Protein AF-A0A1H4S1P0-F1 (afdb_monomer_lite)

Sequence (344 aa):
MIDVVADFIKNIPKHLDTLKGWIDEFINSLKGFENQIFKGLEATLDLLYDLGVVIAQKIDPNTGEVLVQGVDGAIYTVKQNGKTILEGTEDAIRKFAQRIDEIRTSGGNTKKKVQHYLDKLAEDLSIKYSNVLNERGLKVVREKGASTNISVLDTEGDIIMKGKQDDIEKYLKKMEKSNEEIISEFDRVLKIAVKSDSKRFNPLKKALIKYRNKGINILKSGLKGGIEKGRGLVPDFLHTPQYLFNADKRFGKIKIKVTGIDSDDFRLCNEAVEKFMPGFTKKYVLNGKNKPNRYTWHHMDDYDPITGECTMQLVKTKIHTACFPHKGAPGIIELFFGIARSKS

Radius of gyration: 26.88 Å; chains: 1; bounding box: 57×54×78 Å

Foldseek 3Di:
DVVVVVVCVVCVVVVVVVVVVVVVVVVPPPPDDDPDDVVVVVVVQVVCVVQQKHKDWDADPVPRHGDADEPVGTKIFIDHPNHTPDIGYPVVVVVVVVLVVQLVPVDDPPQVSQQVVQAVLQVVVCVVLVPLCVVLQWGWADDDSDRAKIFIAHVVRAGQAIDHSVLVVLLSVLSVDDLVVLVVLLVVLLVCCLPPPPFAWDQPDPLCVVVVVVVHGFFFPCPDPNDRPDSRQATQCLVVLVFFDVSDSVLRFQKGQDHLEQQVVLQRSVVSVCVPVPCCCVVAPDPPGSAGPQWGWDAAAPQDSSRSMTTIHTGRVSVRVSRGRGDHDSNSCCSSSVDHRDHD

Structure (mmCIF, N/CA/C/O backbone):
data_AF-A0A1H4S1P0-F1
#
_entry.id   AF-A0A1H4S1P0-F1
#
loop_
_atom_site.group_PDB
_atom_site.id
_atom_site.type_symbol
_atom_site.label_atom_id
_atom_site.label_alt_id
_atom_site.label_comp_id
_atom_site.label_asym_id
_atom_site.label_entity_id
_atom_site.label_seq_id
_atom_site.pdbx_PDB_ins_code
_atom_site.Cartn_x
_atom_site.Cartn_y
_atom_site.Cartn_z
_atom_site.occupancy
_atom_site.B_iso_or_equiv
_atom_site.auth_seq_id
_atom_site.auth_comp_id
_atom_site.auth_asym_id
_atom_site.auth_atom_id
_atom_site.pdbx_PDB_model_num
ATOM 1 N N . MET A 1 1 ? 34.378 -14.561 27.755 1.00 38.16 1 MET A N 1
ATOM 2 C CA . MET A 1 1 ? 32.921 -14.755 27.539 1.00 38.16 1 MET A CA 1
ATOM 3 C C . MET A 1 1 ? 32.307 -15.686 28.587 1.00 38.16 1 MET A C 1
ATOM 5 O O . MET A 1 1 ? 31.168 -15.466 28.962 1.00 38.16 1 MET A O 1
ATOM 9 N N . ILE A 1 2 ? 33.058 -16.675 29.092 1.00 30.81 2 ILE A N 1
ATOM 10 C CA . ILE A 1 2 ? 32.603 -17.643 30.105 1.00 30.81 2 ILE A CA 1
ATOM 11 C C . ILE A 1 2 ? 32.464 -17.012 31.510 1.00 30.81 2 ILE A C 1
ATOM 13 O O . ILE A 1 2 ? 31.500 -17.313 32.204 1.00 30.81 2 ILE A O 1
ATOM 17 N N . ASP A 1 3 ? 33.303 -16.035 31.876 1.00 41.19 3 ASP A N 1
ATOM 18 C CA . ASP A 1 3 ? 33.231 -15.394 33.206 1.00 41.19 3 ASP A CA 1
ATOM 19 C C . ASP A 1 3 ? 32.046 -14.423 33.385 1.00 41.19 3 ASP A C 1
ATOM 21 O O . ASP A 1 3 ? 31.507 -14.297 34.477 1.00 41.19 3 ASP A O 1
ATOM 25 N N . VAL A 1 4 ? 31.557 -13.800 32.306 1.00 40.72 4 VAL A N 1
ATOM 26 C CA . VAL A 1 4 ? 30.355 -12.933 32.340 1.00 40.72 4 VAL A CA 1
ATOM 27 C C . VAL A 1 4 ? 29.073 -13.769 32.461 1.00 40.72 4 VAL A C 1
ATOM 29 O O . VAL A 1 4 ? 28.104 -13.361 33.095 1.00 40.72 4 VAL A O 1
ATOM 32 N N . VAL A 1 5 ? 29.082 -14.975 31.884 1.00 32.12 5 VAL A N 1
ATOM 33 C CA . VAL A 1 5 ? 27.993 -15.953 32.005 1.00 32.12 5 VAL A CA 1
ATOM 34 C C . VAL A 1 5 ? 27.972 -16.555 33.412 1.00 32.12 5 VAL A C 1
ATOM 36 O O . VAL A 1 5 ? 26.893 -16.737 33.967 1.00 32.12 5 VAL A O 1
ATOM 39 N N . ALA A 1 6 ? 29.133 -16.773 34.034 1.00 35.12 6 ALA A N 1
ATOM 40 C CA . ALA A 1 6 ? 29.214 -17.220 35.422 1.00 35.12 6 ALA A CA 1
ATOM 41 C C . ALA A 1 6 ? 28.664 -16.175 36.414 1.00 35.12 6 ALA A C 1
ATOM 43 O O . ALA A 1 6 ? 27.979 -16.553 37.362 1.00 35.12 6 ALA A O 1
ATOM 44 N N . ASP A 1 7 ? 28.889 -14.879 36.168 1.00 41.06 7 ASP A N 1
ATOM 45 C CA . ASP A 1 7 ? 28.445 -13.793 37.058 1.00 41.06 7 ASP A CA 1
ATOM 46 C C . ASP A 1 7 ? 26.944 -13.460 36.915 1.00 41.06 7 ASP A C 1
ATOM 48 O O . ASP A 1 7 ? 26.256 -13.174 37.899 1.00 41.06 7 ASP A O 1
ATOM 52 N N . PHE A 1 8 ? 26.392 -13.611 35.703 1.00 36.97 8 PHE A N 1
ATOM 53 C CA . PHE A 1 8 ? 24.946 -13.572 35.458 1.00 36.97 8 PHE A CA 1
ATOM 54 C C . PHE A 1 8 ? 24.245 -14.779 36.110 1.00 36.97 8 PHE A C 1
ATOM 56 O O . PHE A 1 8 ? 23.279 -14.604 36.853 1.00 36.97 8 PHE A O 1
ATOM 63 N N . ILE A 1 9 ? 24.782 -15.997 35.950 1.00 35.22 9 ILE A N 1
ATOM 64 C CA . ILE A 1 9 ? 24.272 -17.222 36.600 1.00 35.22 9 ILE A CA 1
ATOM 65 C C . ILE A 1 9 ? 24.310 -17.114 38.137 1.00 35.22 9 ILE A C 1
ATOM 67 O O . ILE A 1 9 ? 23.435 -17.659 38.810 1.00 35.22 9 ILE A O 1
ATOM 71 N N . LYS A 1 10 ? 25.259 -16.354 38.699 1.00 40.88 10 LYS A N 1
ATOM 72 C CA . LYS A 1 10 ? 25.390 -16.130 40.147 1.00 40.88 10 LYS A CA 1
ATOM 73 C C . LYS A 1 10 ? 24.302 -15.229 40.751 1.00 40.88 10 LYS A C 1
ATOM 75 O O . LYS A 1 10 ? 24.032 -15.354 41.942 1.00 40.88 10 LYS A O 1
ATOM 80 N N . ASN A 1 11 ? 23.670 -14.352 39.961 1.00 39.62 11 ASN A N 1
ATOM 81 C CA . ASN A 1 11 ? 22.729 -13.334 40.463 1.00 39.62 11 ASN A CA 1
ATOM 82 C C . ASN A 1 11 ? 21.286 -13.444 39.924 1.00 39.62 11 ASN A C 1
ATOM 84 O O . ASN A 1 11 ? 20.382 -12.816 40.473 1.00 39.62 11 ASN A O 1
ATOM 88 N N . ILE A 1 12 ? 21.024 -14.282 38.917 1.00 35.38 12 ILE A N 1
ATOM 89 C CA . ILE A 1 12 ? 19.669 -14.573 38.402 1.00 35.38 12 ILE A CA 1
ATOM 90 C C . ILE A 1 12 ? 18.665 -15.068 39.475 1.00 35.38 12 ILE A C 1
ATOM 92 O O . ILE A 1 12 ? 17.518 -14.618 39.434 1.00 35.38 12 ILE A O 1
ATOM 96 N N . PRO A 1 13 ? 19.026 -15.928 40.455 1.00 38.41 13 PRO A N 1
ATOM 97 C CA . PRO A 1 13 ? 18.051 -16.468 41.415 1.00 38.41 13 PRO A CA 1
ATOM 98 C C . PRO A 1 13 ? 17.450 -15.411 42.364 1.00 38.41 13 PRO A C 1
ATOM 100 O O . PRO A 1 13 ? 16.246 -15.391 42.599 1.00 38.41 13 PRO A O 1
ATOM 103 N N . LYS A 1 14 ? 18.254 -14.447 42.840 1.00 40.34 14 LYS A N 1
ATOM 104 C CA . LYS A 1 14 ? 17.815 -13.399 43.789 1.00 40.34 14 LYS A CA 1
ATOM 105 C C . LYS A 1 14 ? 16.847 -12.374 43.179 1.00 40.34 14 LYS A C 1
ATOM 107 O O . LYS A 1 14 ? 15.973 -11.855 43.874 1.00 40.34 14 LYS A O 1
ATOM 112 N N . HIS A 1 15 ? 16.985 -12.088 41.886 1.00 41.53 15 HIS A N 1
ATOM 113 C CA . HIS A 1 15 ? 16.115 -11.150 41.167 1.00 41.53 15 HIS A CA 1
ATOM 114 C C . HIS A 1 15 ? 14.800 -11.788 40.680 1.00 41.53 15 HIS A C 1
ATOM 116 O O . HIS A 1 15 ? 13.848 -11.062 40.401 1.00 41.53 15 HIS A O 1
ATOM 122 N N . LEU A 1 16 ? 14.723 -13.125 40.628 1.00 36.41 16 LEU A N 1
ATOM 123 C CA . LEU A 1 16 ? 13.516 -13.875 40.260 1.00 36.41 16 LEU A CA 1
ATOM 124 C C . LEU A 1 16 ? 12.647 -14.278 41.461 1.00 36.41 16 LEU A C 1
ATOM 126 O O . LEU A 1 16 ? 11.439 -14.375 41.280 1.00 36.41 16 LEU A O 1
ATOM 130 N N . ASP A 1 17 ? 13.197 -14.429 42.670 1.00 42.06 17 ASP A N 1
ATOM 131 C CA . ASP A 1 17 ? 12.400 -14.774 43.864 1.00 42.06 17 ASP A CA 1
ATOM 132 C C . ASP A 1 17 ? 11.792 -13.543 44.567 1.00 42.06 17 ASP A C 1
ATOM 134 O O . ASP A 1 17 ? 10.661 -13.590 45.049 1.00 42.06 17 ASP A O 1
ATOM 138 N N . THR A 1 18 ? 12.478 -12.396 44.541 1.00 40.72 18 THR A N 1
ATOM 139 C CA . THR A 1 18 ? 12.003 -11.152 45.185 1.00 40.72 18 THR A CA 1
ATOM 140 C C . THR A 1 18 ? 10.843 -10.502 44.414 1.00 40.72 18 THR A C 1
ATOM 142 O O . THR A 1 18 ? 9.880 -10.024 45.006 1.00 40.72 18 THR A O 1
ATOM 145 N N . LEU A 1 19 ? 10.882 -10.555 43.077 1.00 38.28 19 LEU A N 1
ATOM 146 C CA . LEU A 1 19 ? 9.793 -10.090 42.207 1.00 38.28 19 LEU A CA 1
ATOM 147 C C . LEU A 1 19 ? 8.549 -10.991 42.314 1.00 38.28 19 LEU A C 1
ATOM 149 O O . LEU A 1 19 ? 7.427 -10.528 42.135 1.00 38.28 19 LEU A O 1
ATOM 153 N N . LYS A 1 20 ? 8.752 -12.273 42.636 1.00 37.88 20 LYS A N 1
ATOM 154 C CA . LYS A 1 20 ? 7.693 -13.266 42.837 1.00 37.88 20 LYS A CA 1
ATOM 155 C C . LYS A 1 20 ? 6.942 -13.027 44.153 1.00 37.88 20 LYS A C 1
ATOM 157 O O . LYS A 1 20 ? 5.719 -13.033 44.146 1.00 37.88 20 LYS A O 1
ATOM 162 N N . GLY A 1 21 ? 7.650 -12.674 45.232 1.00 39.34 21 GLY A N 1
ATOM 163 C CA . GLY A 1 21 ? 7.035 -12.313 46.519 1.00 39.34 21 GLY A CA 1
ATOM 164 C C . GLY A 1 21 ? 6.161 -11.051 46.469 1.00 39.34 21 GLY A C 1
ATOM 165 O O . GLY A 1 21 ? 5.070 -11.033 47.030 1.00 39.34 21 GLY A O 1
ATOM 166 N N . TRP A 1 22 ? 6.579 -10.021 45.726 1.00 36.28 22 TRP A N 1
ATOM 167 C CA . TRP A 1 22 ? 5.812 -8.768 45.595 1.00 36.28 22 TRP A CA 1
ATOM 168 C C . TRP A 1 22 ? 4.547 -8.924 44.740 1.00 36.28 22 TRP A C 1
ATOM 170 O O . TRP A 1 22 ? 3.567 -8.204 44.922 1.00 36.28 22 TRP A O 1
ATOM 180 N N . ILE A 1 23 ? 4.556 -9.892 43.822 1.00 40.97 23 ILE A N 1
ATOM 181 C CA . ILE A 1 23 ? 3.405 -10.260 42.996 1.00 40.97 23 ILE A CA 1
ATOM 182 C C . ILE A 1 23 ? 2.404 -11.113 43.800 1.00 40.97 23 ILE A C 1
ATOM 184 O O . ILE A 1 23 ? 1.202 -10.969 43.587 1.00 40.97 23 ILE A O 1
ATOM 188 N N . ASP A 1 24 ? 2.853 -11.912 44.773 1.00 41.12 24 ASP A N 1
ATOM 189 C CA . ASP A 1 24 ? 1.979 -12.794 45.564 1.00 41.12 24 ASP A CA 1
ATOM 190 C C . ASP A 1 24 ? 1.253 -12.069 46.725 1.00 41.12 24 ASP A C 1
ATOM 192 O O . ASP A 1 24 ? 0.085 -12.360 47.003 1.00 41.12 24 ASP A O 1
ATOM 196 N N . GLU A 1 25 ? 1.870 -11.064 47.363 1.00 40.72 25 GLU A N 1
ATOM 197 C CA . GLU A 1 25 ? 1.219 -10.234 48.401 1.00 40.72 25 GLU A CA 1
ATOM 198 C C . GLU A 1 25 ? 0.185 -9.253 47.819 1.00 40.72 25 GLU A C 1
ATOM 200 O O . GLU A 1 25 ? -0.892 -9.058 48.391 1.00 40.72 25 GLU A O 1
ATOM 205 N N . PHE A 1 26 ? 0.452 -8.719 46.622 1.00 40.78 26 PHE A N 1
ATOM 206 C CA . PHE A 1 26 ? -0.485 -7.891 45.852 1.00 40.78 26 PHE A CA 1
ATOM 207 C C . PHE A 1 26 ? -1.745 -8.671 45.426 1.00 40.78 26 PHE A C 1
ATOM 209 O O . PHE A 1 26 ? -2.841 -8.116 45.350 1.00 40.78 26 PHE A O 1
ATOM 216 N N . ILE A 1 27 ? -1.612 -9.985 45.210 1.00 38.62 27 ILE A N 1
ATOM 217 C CA . ILE A 1 27 ? -2.706 -10.900 44.849 1.00 38.62 27 ILE A CA 1
ATOM 218 C C . ILE A 1 27 ? -3.608 -11.259 46.049 1.00 38.62 27 ILE A C 1
ATOM 220 O O . ILE A 1 27 ? -4.773 -11.613 45.846 1.00 38.62 27 ILE A O 1
ATOM 224 N N . ASN A 1 28 ? -3.137 -11.147 47.296 1.00 40.31 28 ASN A N 1
ATOM 225 C CA . ASN A 1 28 ? -3.941 -11.523 48.467 1.00 40.31 28 ASN A CA 1
ATOM 226 C C . ASN A 1 28 ? -4.739 -10.365 49.090 1.00 40.31 28 ASN A C 1
ATOM 228 O O . ASN A 1 28 ? -5.821 -10.614 49.620 1.00 40.31 28 ASN A O 1
ATOM 232 N N . SER A 1 29 ? -4.284 -9.112 48.985 1.00 38.06 29 SER A N 1
ATOM 233 C CA . SER A 1 29 ? -4.969 -7.958 49.600 1.00 38.06 29 SER A CA 1
ATOM 234 C C . SER A 1 29 ? -6.151 -7.407 48.785 1.00 38.06 29 SER A C 1
ATOM 236 O O . SER A 1 29 ? -7.051 -6.779 49.341 1.00 38.06 29 SER A O 1
ATOM 238 N N . LEU A 1 30 ? -6.205 -7.685 47.479 1.00 39.94 30 LEU A N 1
ATOM 239 C CA . LEU A 1 30 ? -7.244 -7.179 46.569 1.00 39.94 30 LEU A CA 1
ATOM 240 C C . LEU A 1 30 ? -8.554 -7.990 46.583 1.00 39.94 30 LEU A C 1
ATOM 242 O O . LEU A 1 30 ? -9.518 -7.612 45.923 1.00 39.94 30 LEU A O 1
ATOM 246 N N . LYS A 1 31 ? -8.626 -9.083 47.354 1.00 38.12 31 LYS A N 1
ATOM 247 C CA . LYS A 1 31 ? -9.799 -9.976 47.425 1.00 38.12 31 LYS A CA 1
ATOM 248 C C . LYS A 1 31 ? -10.982 -9.446 48.254 1.00 38.12 31 LYS A C 1
ATOM 250 O O . LYS A 1 31 ? -11.976 -10.153 48.360 1.00 38.12 31 LYS A O 1
ATOM 255 N N . GLY A 1 32 ? -10.899 -8.257 48.861 1.00 44.53 32 GLY A N 1
ATOM 256 C CA . GLY A 1 32 ? -11.821 -7.879 49.943 1.00 44.53 32 GLY A CA 1
ATOM 257 C C . GLY A 1 32 ? -12.755 -6.680 49.761 1.00 44.53 32 GLY A C 1
ATOM 258 O O . GLY A 1 32 ? -13.576 -6.484 50.648 1.00 44.53 32 GLY A O 1
ATOM 259 N N . PHE A 1 33 ? -12.654 -5.840 48.722 1.00 38.62 33 PHE A N 1
ATOM 260 C CA . PHE A 1 33 ? -13.299 -4.513 48.797 1.00 38.62 33 PHE A CA 1
ATOM 261 C C . PHE A 1 33 ? -14.102 -4.093 47.562 1.00 38.62 33 PHE A C 1
ATOM 263 O O . PHE A 1 33 ? -13.657 -3.331 46.707 1.00 38.62 33 PHE A O 1
ATOM 270 N N . GLU A 1 34 ? -15.358 -4.531 47.559 1.00 35.31 34 GLU A N 1
ATOM 271 C CA . GLU A 1 34 ? -16.480 -3.995 46.790 1.00 35.31 34 GLU A CA 1
ATOM 272 C C . GLU A 1 34 ? -16.928 -2.649 47.398 1.00 35.31 34 GLU A C 1
ATOM 274 O O . GLU A 1 34 ? -17.665 -2.644 48.380 1.00 35.31 34 GLU A O 1
ATOM 279 N N . ASN A 1 35 ? -16.406 -1.517 46.888 1.00 40.06 35 ASN A N 1
ATOM 280 C CA . ASN A 1 35 ? -17.012 -0.155 46.875 1.00 40.06 35 ASN A CA 1
ATOM 281 C C . ASN A 1 35 ? -15.955 0.941 46.559 1.00 40.06 35 ASN A C 1
ATOM 283 O O . ASN A 1 35 ? -15.802 1.934 47.273 1.00 40.06 35 ASN A O 1
ATOM 287 N N . GLN A 1 36 ? -15.179 0.739 45.484 1.00 42.97 36 GLN A N 1
ATOM 288 C CA . GLN A 1 36 ? -13.924 1.436 45.153 1.00 42.97 36 GLN A CA 1
ATOM 289 C C . GLN A 1 36 ? -14.005 2.238 43.836 1.00 42.97 36 GLN A C 1
ATOM 291 O O . GLN A 1 36 ? -13.627 1.723 42.790 1.00 42.97 36 GLN A O 1
ATOM 296 N N . ILE A 1 37 ? -14.445 3.502 43.837 1.00 34.19 37 ILE A N 1
ATOM 297 C CA . ILE A 1 37 ? -14.265 4.362 42.639 1.00 34.19 37 ILE A CA 1
ATOM 298 C C . ILE A 1 37 ? -13.592 5.697 42.984 1.00 34.19 37 ILE A C 1
ATOM 300 O O . ILE A 1 37 ? -12.641 6.080 42.313 1.00 34.19 37 ILE A O 1
ATOM 304 N N . PHE A 1 38 ? -13.957 6.361 44.087 1.00 31.61 38 PHE A N 1
ATOM 305 C CA . PHE A 1 38 ? -13.330 7.644 44.450 1.00 31.61 38 PHE A CA 1
ATOM 306 C C . PHE A 1 38 ? -12.049 7.529 45.300 1.00 31.61 38 PHE A C 1
ATOM 308 O O . PHE A 1 38 ? -11.154 8.349 45.145 1.00 31.61 38 PHE A O 1
ATOM 315 N N . LYS A 1 39 ? -11.879 6.469 46.106 1.00 35.78 39 LYS A N 1
ATOM 316 C CA . LYS A 1 39 ? -10.613 6.186 46.827 1.00 35.78 39 LYS A CA 1
ATOM 317 C C . LYS A 1 39 ? -9.514 5.578 45.943 1.00 35.78 39 LYS A C 1
ATOM 319 O O . LYS A 1 39 ? -8.358 5.522 46.346 1.00 35.78 39 LYS A O 1
ATOM 324 N N . GLY A 1 40 ? -9.871 5.110 44.744 1.00 33.41 40 GLY A N 1
ATOM 325 C CA . GLY A 1 40 ? -8.935 4.476 43.816 1.00 33.41 40 GLY A CA 1
ATOM 326 C C . GLY A 1 40 ? -7.949 5.458 43.189 1.00 33.41 40 GLY A C 1
ATOM 327 O O . GLY A 1 40 ? -6.840 5.055 42.862 1.00 33.41 40 GLY A O 1
ATOM 328 N N . LEU A 1 41 ? -8.314 6.738 43.053 1.00 34.03 41 LEU A N 1
ATOM 329 C CA . LEU A 1 41 ? -7.466 7.740 42.406 1.00 34.03 41 LEU A CA 1
ATOM 330 C C . LEU A 1 41 ? -6.302 8.184 43.306 1.00 34.03 41 LEU A C 1
ATOM 332 O O . LEU A 1 41 ? -5.167 8.169 42.847 1.00 34.03 41 LEU A O 1
ATOM 336 N N . GLU A 1 42 ? -6.558 8.494 44.581 1.00 35.09 42 GLU A N 1
ATOM 337 C CA . GLU A 1 42 ? -5.506 8.841 45.557 1.00 35.09 42 GLU A CA 1
ATOM 338 C C . GLU A 1 42 ? -4.563 7.656 45.808 1.00 35.09 42 GLU A C 1
ATOM 340 O O . GLU A 1 42 ? -3.355 7.799 45.669 1.00 35.09 42 GLU A O 1
ATOM 345 N N . ALA A 1 43 ? -5.096 6.444 46.003 1.00 38.53 43 ALA A N 1
ATOM 346 C CA . ALA A 1 43 ? -4.274 5.243 46.183 1.00 38.53 43 ALA A CA 1
ATOM 347 C C . ALA A 1 43 ? -3.463 4.857 44.928 1.00 38.53 43 ALA A C 1
ATOM 349 O O . ALA A 1 43 ? -2.400 4.252 45.038 1.00 38.53 43 ALA A O 1
ATOM 350 N N . THR A 1 44 ? -3.943 5.199 43.725 1.00 37.81 44 THR A N 1
ATOM 351 C CA . THR A 1 44 ? -3.193 4.990 42.472 1.00 37.81 44 THR A CA 1
ATOM 352 C C . THR A 1 44 ? -2.102 6.045 42.287 1.00 37.81 44 THR A C 1
ATOM 354 O O . THR A 1 44 ? -1.049 5.731 41.736 1.00 37.81 44 THR A O 1
ATOM 357 N N . LEU A 1 45 ? -2.319 7.276 42.761 1.00 38.47 45 LEU A N 1
ATOM 358 C CA . LEU A 1 45 ? -1.303 8.331 42.780 1.00 38.47 45 LEU A CA 1
ATOM 359 C C . LEU A 1 45 ? -0.190 8.016 43.788 1.00 38.47 45 LEU A C 1
ATOM 361 O O . LEU A 1 45 ? 0.980 8.127 43.427 1.00 38.47 45 LEU A O 1
ATOM 365 N N . ASP A 1 46 ? -0.538 7.520 44.976 1.00 39.50 46 ASP A N 1
ATOM 366 C CA . ASP A 1 46 ? 0.428 7.085 45.993 1.00 39.50 46 ASP A CA 1
ATOM 367 C C . ASP A 1 46 ? 1.225 5.848 45.532 1.00 39.50 46 ASP A C 1
ATOM 369 O O . ASP A 1 46 ? 2.446 5.808 45.667 1.00 39.50 46 ASP A O 1
ATOM 373 N N . LEU A 1 47 ? 0.576 4.888 44.854 1.00 37.66 47 LEU A N 1
ATOM 374 C CA . LEU A 1 47 ? 1.227 3.711 44.252 1.00 37.66 47 LEU A CA 1
ATOM 375 C C . LEU A 1 47 ? 2.229 4.080 43.142 1.00 37.66 47 LEU A C 1
ATOM 377 O O . LEU A 1 47 ? 3.268 3.436 42.995 1.00 37.66 47 LEU A O 1
ATOM 381 N N . LEU A 1 48 ? 1.926 5.099 42.331 1.00 38.66 48 LEU A N 1
ATOM 382 C CA . LEU A 1 48 ? 2.865 5.615 41.331 1.00 38.66 48 LEU A CA 1
ATOM 383 C C . LEU A 1 48 ? 4.051 6.305 42.018 1.00 38.66 48 LEU A C 1
ATOM 385 O O . LEU A 1 48 ? 5.193 6.067 41.620 1.00 38.66 48 LEU A O 1
ATOM 389 N N . TYR A 1 49 ? 3.795 7.065 43.085 1.00 37.88 49 TYR A N 1
ATOM 390 C CA . TYR A 1 49 ? 4.824 7.720 43.893 1.00 37.88 49 TYR A CA 1
ATOM 391 C C . TYR A 1 49 ? 5.798 6.704 44.527 1.00 37.88 49 TYR A C 1
ATOM 393 O O . TYR A 1 49 ? 7.014 6.865 44.401 1.00 37.88 49 TYR A O 1
ATOM 401 N N . ASP A 1 50 ? 5.284 5.602 45.083 1.00 35.47 50 ASP A N 1
ATOM 402 C CA . ASP A 1 50 ? 6.070 4.509 45.685 1.00 35.47 50 ASP A CA 1
ATOM 403 C C . ASP A 1 50 ? 6.880 3.689 44.660 1.00 35.47 50 ASP A C 1
ATOM 405 O O . ASP A 1 50 ? 7.931 3.128 44.978 1.00 35.47 50 ASP A O 1
ATOM 409 N N . LEU A 1 51 ? 6.448 3.662 43.394 1.00 34.47 51 LEU A N 1
ATOM 410 C CA . LEU A 1 51 ? 7.173 3.050 42.269 1.00 34.47 51 LEU A CA 1
ATOM 411 C C . LEU A 1 51 ? 8.197 4.002 41.613 1.00 34.47 51 LEU A C 1
ATOM 413 O O . LEU A 1 51 ? 8.754 3.688 40.553 1.00 34.47 51 LEU A O 1
ATOM 417 N N . GLY A 1 52 ? 8.444 5.172 42.214 1.00 29.59 52 GLY A N 1
ATOM 418 C CA . GLY A 1 52 ? 9.359 6.197 41.700 1.00 29.59 52 GLY A CA 1
ATOM 419 C C . GLY A 1 52 ? 8.821 6.947 40.476 1.00 29.59 52 GLY A C 1
ATOM 420 O O . GLY A 1 52 ? 9.606 7.504 39.692 1.00 29.59 52 GLY A O 1
ATOM 421 N N . VAL A 1 53 ? 7.498 6.927 40.281 1.00 33.66 53 VAL A N 1
ATOM 422 C CA . VAL A 1 53 ? 6.781 7.582 39.187 1.00 33.66 53 VAL A CA 1
ATOM 423 C C . VAL A 1 53 ? 6.049 8.820 39.708 1.00 33.66 53 VAL A C 1
ATOM 425 O O . VAL A 1 53 ? 5.041 8.727 40.396 1.00 33.66 53 VAL A O 1
ATOM 428 N N . VAL A 1 54 ? 6.534 10.006 39.349 1.00 39.62 54 VAL A N 1
ATOM 429 C CA . VAL A 1 54 ? 5.953 11.281 39.792 1.00 39.62 54 VAL A CA 1
ATOM 430 C C . VAL A 1 54 ? 5.131 11.878 38.656 1.00 39.62 54 VAL A C 1
ATOM 432 O O . VAL A 1 54 ? 5.657 12.105 37.561 1.00 39.62 54 VAL A O 1
ATOM 435 N N . ILE A 1 55 ? 3.852 12.157 38.915 1.00 40.28 55 ILE A N 1
ATOM 436 C CA . ILE A 1 55 ? 3.035 13.007 38.047 1.00 40.28 55 ILE A CA 1
ATOM 437 C C . ILE A 1 55 ? 3.169 14.434 38.563 1.00 40.28 55 ILE A C 1
ATOM 439 O O . ILE A 1 55 ? 2.742 14.745 39.669 1.00 40.28 55 ILE A O 1
ATOM 443 N N . ALA A 1 56 ? 3.793 15.295 37.767 1.00 44.62 56 ALA A N 1
ATOM 444 C CA . ALA A 1 56 ? 3.993 16.693 38.113 1.00 44.62 56 ALA A CA 1
ATOM 445 C C . ALA A 1 56 ? 3.343 17.583 37.061 1.00 44.62 56 ALA A C 1
ATOM 447 O O . ALA A 1 56 ? 3.492 17.353 35.853 1.00 44.62 56 ALA A O 1
ATOM 448 N N . GLN A 1 57 ? 2.664 18.626 37.529 1.00 48.03 57 GLN A N 1
ATOM 449 C CA . GLN A 1 57 ? 2.282 19.743 36.683 1.00 48.03 57 GLN A CA 1
ATOM 450 C C . GLN A 1 57 ? 3.564 20.383 36.142 1.00 48.03 57 GLN A C 1
ATOM 452 O O . GLN A 1 57 ? 4.541 20.569 36.874 1.00 48.03 57 GLN A O 1
ATOM 457 N N . LYS A 1 58 ? 3.612 20.637 34.837 1.00 46.53 58 LYS A N 1
ATOM 458 C CA . LYS A 1 58 ? 4.787 21.233 34.214 1.00 46.53 58 LYS A CA 1
ATOM 459 C C . LYS A 1 58 ? 4.752 22.732 34.489 1.00 46.53 58 LYS A C 1
ATOM 461 O O . LYS A 1 58 ? 3.842 23.420 34.042 1.00 46.53 58 LYS A O 1
ATOM 466 N N . ILE A 1 59 ? 5.736 23.207 35.238 1.00 48.88 59 ILE A N 1
ATOM 467 C CA . ILE A 1 59 ? 5.872 24.603 35.646 1.00 48.88 59 ILE A CA 1
ATOM 468 C C . ILE A 1 59 ? 7.020 25.228 34.842 1.00 48.88 59 ILE A C 1
ATOM 470 O O . ILE A 1 59 ? 8.040 24.569 34.615 1.00 48.88 59 ILE A O 1
ATOM 474 N N . ASP A 1 60 ? 6.849 26.462 34.375 1.00 48.12 60 ASP A N 1
ATOM 475 C CA . ASP A 1 60 ? 7.898 27.260 33.755 1.00 48.12 60 ASP A CA 1
ATOM 476 C C . ASP A 1 60 ? 9.009 27.480 34.797 1.00 48.12 60 ASP A C 1
ATOM 478 O O . ASP A 1 60 ? 8.758 28.040 35.868 1.00 48.12 60 ASP A O 1
ATOM 482 N N . PRO A 1 61 ? 10.241 27.026 34.525 1.00 45.50 61 PRO A N 1
ATOM 483 C CA . PRO A 1 61 ? 11.325 27.090 35.497 1.00 45.50 61 PRO A CA 1
ATOM 484 C C . PRO A 1 61 ? 11.787 28.520 35.820 1.00 45.50 61 PRO A C 1
ATOM 486 O O . PRO A 1 61 ? 12.489 28.699 36.812 1.00 45.50 61 PRO A O 1
ATOM 489 N N . ASN A 1 62 ? 11.419 29.523 35.014 1.00 43.59 62 ASN A N 1
ATOM 490 C CA . ASN A 1 62 ? 11.774 30.926 35.232 1.00 43.59 62 ASN A CA 1
ATOM 491 C C . ASN A 1 62 ? 10.684 31.702 35.977 1.00 43.59 62 ASN A C 1
ATOM 493 O O . ASN A 1 62 ? 11.008 32.639 36.705 1.00 43.59 62 ASN A O 1
ATOM 497 N N . THR A 1 63 ? 9.411 31.348 35.784 1.00 48.88 63 THR A N 1
ATOM 498 C CA . THR A 1 63 ? 8.283 32.103 36.358 1.00 48.88 63 THR A CA 1
ATOM 499 C C . THR A 1 63 ? 7.571 31.374 37.492 1.00 48.88 63 THR A C 1
ATOM 501 O O . THR A 1 63 ? 6.871 32.014 38.270 1.00 48.88 63 THR A O 1
ATOM 504 N N . GLY A 1 64 ? 7.753 30.058 37.636 1.00 42.34 64 GLY A N 1
ATOM 505 C CA . GLY A 1 64 ? 7.027 29.271 38.635 1.00 42.34 64 GLY A CA 1
ATOM 506 C C . GLY A 1 64 ? 5.544 29.071 38.296 1.00 42.34 64 GLY A C 1
ATOM 507 O O . GLY A 1 64 ? 4.799 28.541 39.119 1.00 42.34 64 GLY A O 1
ATOM 508 N N . GLU A 1 65 ? 5.118 29.451 37.088 1.00 42.72 65 GLU A N 1
ATOM 509 C CA . GLU A 1 65 ? 3.741 29.324 36.607 1.00 42.72 65 GLU A CA 1
ATOM 510 C C . GLU A 1 65 ? 3.540 28.062 35.762 1.00 42.72 65 GLU A C 1
ATOM 512 O O . GLU A 1 65 ? 4.462 27.548 35.137 1.00 42.72 65 GLU A O 1
ATOM 517 N N . VAL A 1 66 ? 2.319 27.540 35.720 1.00 46.62 66 VAL A N 1
ATOM 518 C CA . VAL A 1 66 ? 1.982 26.339 34.944 1.00 46.62 66 VAL A CA 1
ATOM 519 C C . VAL A 1 66 ? 2.131 26.605 33.442 1.00 46.62 66 VAL A C 1
ATOM 521 O O . VAL A 1 66 ? 1.573 27.564 32.915 1.00 46.62 66 VAL A O 1
ATOM 524 N N . LEU A 1 67 ? 2.844 25.730 32.727 1.00 42.94 67 LEU A N 1
ATOM 525 C CA . LEU A 1 67 ? 2.987 25.804 31.272 1.00 42.94 67 LEU A CA 1
ATOM 526 C C . LEU A 1 67 ? 1.661 25.418 30.604 1.00 42.94 67 LEU A C 1
ATOM 528 O O . LEU A 1 67 ? 1.181 24.290 30.742 1.00 42.94 67 LEU A O 1
ATOM 532 N N . VAL A 1 68 ? 1.063 26.371 29.889 1.00 42.03 68 VAL A N 1
ATOM 533 C CA . VAL A 1 68 ? -0.301 26.269 29.356 1.00 42.03 68 VAL A CA 1
ATOM 534 C C . VAL A 1 68 ? -0.314 25.636 27.962 1.00 42.03 68 VAL A C 1
ATOM 536 O O . VAL A 1 68 ? 0.269 26.188 27.032 1.00 42.03 68 VAL A O 1
ATOM 539 N N . GLN A 1 69 ? -1.039 24.523 27.797 1.00 45.56 69 GLN A N 1
ATOM 540 C CA . GLN A 1 69 ? -1.720 24.119 26.551 1.00 45.56 69 GLN A CA 1
ATOM 541 C C . GLN A 1 69 ? -2.674 22.940 26.841 1.00 45.56 69 GLN A C 1
ATOM 543 O O . GLN A 1 69 ? -2.380 21.779 26.569 1.00 45.56 69 GLN A O 1
ATOM 548 N N . GLY A 1 70 ? -3.829 23.252 27.430 1.00 40.09 70 GLY A N 1
ATOM 549 C CA . GLY A 1 70 ? -4.930 22.330 27.730 1.00 40.09 70 GLY A CA 1
ATOM 550 C C . GLY A 1 70 ? -6.217 23.119 27.993 1.00 40.09 70 GLY A C 1
ATOM 551 O O . GLY A 1 70 ? -6.148 24.318 28.255 1.00 40.09 70 GLY A O 1
ATOM 552 N N . VAL A 1 71 ? -7.388 22.484 27.887 1.00 41.25 71 VAL A N 1
ATOM 553 C CA . VAL A 1 71 ? -8.718 23.129 28.063 1.00 41.25 71 VAL A CA 1
ATOM 554 C C . VAL A 1 71 ? -8.958 23.571 29.524 1.00 41.25 71 VAL A C 1
ATOM 556 O O . VAL A 1 71 ? -9.764 24.450 29.800 1.00 41.25 71 VAL A O 1
ATOM 559 N N . ASP A 1 72 ? -8.190 22.983 30.434 1.00 43.94 72 ASP A N 1
ATOM 560 C CA . ASP A 1 72 ? -8.027 23.199 31.878 1.00 43.94 72 ASP A CA 1
ATOM 561 C C . ASP A 1 72 ? -6.798 24.071 32.224 1.00 43.94 72 ASP A C 1
ATOM 563 O O . ASP A 1 72 ? -6.567 24.408 33.384 1.00 43.94 72 ASP A O 1
ATOM 567 N N . GLY A 1 73 ? -6.006 24.463 31.222 1.00 51.69 73 GLY A N 1
ATOM 568 C CA . GLY A 1 73 ? -4.865 25.365 31.367 1.00 51.69 73 GLY A CA 1
ATOM 569 C C . GLY A 1 73 ? -3.551 24.723 31.835 1.00 51.69 73 GLY A C 1
ATOM 570 O O . GLY A 1 73 ? -2.569 25.449 31.978 1.00 51.69 73 GLY A O 1
ATOM 571 N N . ALA A 1 74 ? -3.481 23.398 32.027 1.00 48.69 74 ALA A N 1
ATOM 572 C CA . ALA A 1 74 ? -2.304 22.727 32.592 1.00 48.69 74 ALA A CA 1
ATOM 573 C C . ALA A 1 74 ? -1.752 21.577 31.731 1.00 48.69 74 ALA A C 1
ATOM 575 O O . ALA A 1 74 ? -2.486 20.701 31.278 1.00 48.69 74 ALA A O 1
ATOM 576 N N . ILE A 1 75 ? -0.427 21.539 31.554 1.00 53.19 75 ILE A N 1
ATOM 577 C CA . ILE A 1 75 ? 0.287 20.382 30.996 1.00 53.19 75 ILE A CA 1
ATOM 578 C C . ILE A 1 75 ? 0.818 19.517 32.141 1.00 53.19 75 ILE A C 1
ATOM 580 O O . ILE A 1 75 ? 1.515 19.998 33.037 1.00 53.19 75 ILE A O 1
ATOM 584 N N . TYR A 1 76 ? 0.537 18.220 32.083 1.00 55.78 76 TYR A N 1
ATOM 585 C CA . TYR A 1 76 ? 0.980 17.236 33.062 1.00 55.78 76 TYR A CA 1
ATOM 586 C C . TYR A 1 76 ? 2.106 16.384 32.486 1.00 55.78 76 TYR A C 1
ATOM 588 O O . TYR A 1 76 ? 2.090 15.998 31.316 1.00 55.78 76 TYR A O 1
ATOM 596 N N . THR A 1 77 ? 3.088 16.063 33.324 1.00 53.22 77 THR A N 1
ATOM 597 C CA . THR A 1 77 ? 4.197 15.169 32.978 1.00 53.22 77 THR A CA 1
ATOM 598 C C . THR A 1 77 ? 4.191 13.954 33.887 1.00 53.22 77 THR A C 1
ATOM 600 O O . THR A 1 77 ? 4.125 14.091 35.104 1.00 53.22 77 THR A O 1
ATOM 603 N N . VAL A 1 78 ? 4.300 12.766 33.299 1.00 50.09 78 VAL A N 1
ATOM 604 C CA . VAL A 1 78 ? 4.568 11.511 34.003 1.00 50.09 78 VAL A CA 1
ATOM 605 C C . VAL A 1 78 ? 6.064 11.258 33.908 1.00 50.09 78 VAL A C 1
ATOM 607 O O . VAL A 1 78 ? 6.614 11.182 32.804 1.00 50.09 78 VAL A O 1
ATOM 610 N N . LYS A 1 79 ? 6.743 11.146 35.047 1.00 46.41 79 LYS A N 1
ATOM 611 C CA . LYS A 1 79 ? 8.190 10.913 35.124 1.00 46.41 79 LYS A CA 1
ATOM 612 C C . LYS A 1 79 ? 8.475 9.616 35.855 1.00 46.41 79 LYS A C 1
ATOM 614 O O . LYS A 1 79 ? 7.858 9.383 36.876 1.00 46.41 79 LYS A O 1
ATOM 619 N N . GLN A 1 80 ? 9.445 8.832 35.397 1.00 38.97 80 GLN A N 1
ATOM 620 C CA . GLN A 1 80 ? 9.977 7.670 36.117 1.00 38.97 80 GLN A CA 1
ATOM 621 C C . GLN A 1 80 ? 11.489 7.837 36.275 1.00 38.97 80 GLN A C 1
ATOM 623 O O . GLN A 1 80 ? 12.185 8.103 35.291 1.00 38.97 80 GLN A O 1
ATOM 628 N N . ASN A 1 81 ? 12.010 7.720 37.502 1.00 39.25 81 ASN A N 1
ATOM 629 C CA . ASN A 1 81 ? 13.434 7.945 37.810 1.00 39.25 81 ASN A CA 1
ATOM 630 C C . ASN A 1 81 ? 13.961 9.298 37.279 1.00 39.25 81 ASN A C 1
ATOM 632 O O . ASN A 1 81 ? 15.038 9.381 36.687 1.00 39.25 81 ASN A O 1
ATOM 636 N N . GLY A 1 82 ? 13.154 10.356 37.410 1.00 41.81 82 GLY A N 1
ATOM 637 C CA . GLY A 1 82 ? 13.487 11.710 36.951 1.00 41.81 82 GLY A CA 1
ATOM 638 C C . GLY A 1 82 ? 13.386 11.945 35.437 1.00 41.81 82 GLY A C 1
ATOM 639 O O . GLY A 1 82 ? 13.510 13.087 34.996 1.00 41.81 82 GLY A O 1
ATOM 640 N N . LYS A 1 83 ? 13.116 10.912 34.627 1.00 40.41 83 LYS A N 1
ATOM 641 C CA . LYS A 1 83 ? 12.923 11.040 33.175 1.00 40.41 83 LYS A CA 1
ATOM 642 C C . LYS A 1 83 ? 11.443 11.134 32.833 1.00 40.41 83 LYS A C 1
ATOM 644 O O . LYS A 1 83 ? 10.669 10.272 33.234 1.00 40.41 83 LYS A O 1
ATOM 649 N N . THR A 1 84 ? 11.058 12.147 32.060 1.00 49.91 84 THR A N 1
ATOM 650 C CA . THR A 1 84 ? 9.701 12.261 31.511 1.00 49.91 84 THR A CA 1
ATOM 651 C C . THR A 1 84 ? 9.437 11.111 30.548 1.00 49.91 84 THR A C 1
ATOM 653 O O . THR A 1 84 ? 10.137 10.960 29.549 1.00 49.91 84 THR A O 1
ATOM 656 N N . ILE A 1 85 ? 8.434 10.301 30.869 1.00 42.53 85 ILE A N 1
ATOM 657 C CA . ILE A 1 85 ? 7.977 9.173 30.054 1.00 42.53 85 ILE A CA 1
ATOM 658 C C . ILE A 1 85 ? 6.707 9.514 29.272 1.00 42.53 85 ILE A C 1
ATOM 660 O O . ILE A 1 85 ? 6.449 8.899 28.240 1.00 42.53 85 ILE A O 1
ATOM 664 N N . LEU A 1 86 ? 5.935 10.506 29.728 1.00 48.12 86 LEU A N 1
ATOM 665 C CA . LEU A 1 86 ? 4.744 10.989 29.036 1.00 48.12 86 LEU A CA 1
ATOM 666 C C . LEU A 1 86 ? 4.463 12.452 29.411 1.00 48.12 86 LEU A C 1
ATOM 668 O O . LEU A 1 86 ? 4.691 12.851 30.549 1.00 48.12 86 LEU A O 1
ATOM 672 N N . GLU A 1 87 ? 3.977 13.251 28.465 1.00 52.72 87 GLU A N 1
ATOM 673 C CA . GLU A 1 87 ? 3.562 14.644 28.670 1.00 52.72 87 GLU A CA 1
ATOM 674 C C . GLU A 1 87 ? 2.257 14.880 27.901 1.00 52.72 87 GLU A C 1
ATOM 676 O O . GLU A 1 87 ? 2.138 14.435 26.757 1.00 52.72 87 GLU A O 1
ATOM 681 N N . GLY A 1 88 ? 1.271 15.532 28.515 1.00 57.22 88 GLY A N 1
ATOM 682 C CA . GLY A 1 88 ? -0.016 15.785 27.869 1.00 57.22 88 GLY A CA 1
ATOM 683 C C . GLY A 1 88 ? -1.021 16.526 28.746 1.00 57.22 88 GLY A C 1
ATOM 684 O O . GLY A 1 88 ? -0.740 16.861 29.895 1.00 57.22 88 GLY A O 1
ATOM 685 N N . THR A 1 89 ? -2.201 16.785 28.183 1.00 56.56 89 THR A N 1
ATOM 686 C CA . THR A 1 89 ? -3.349 17.367 28.896 1.00 56.56 89 THR A CA 1
ATOM 687 C C . THR A 1 89 ? -3.908 16.398 29.938 1.00 56.56 89 THR A C 1
ATOM 689 O O . THR A 1 89 ? -3.652 15.191 29.870 1.00 56.56 89 THR A O 1
ATOM 692 N N . GLU A 1 90 ? -4.718 16.893 30.875 1.00 48.72 90 GLU A N 1
ATOM 693 C CA . GLU A 1 90 ? -5.364 16.048 31.888 1.00 48.72 90 GLU A CA 1
ATOM 694 C C . GLU A 1 90 ? -6.177 14.911 31.249 1.00 48.72 90 GLU A C 1
ATOM 696 O O . GLU A 1 90 ? -6.052 13.754 31.641 1.00 48.72 90 GLU A O 1
ATOM 701 N N . ASP A 1 91 ? -6.940 15.212 30.196 1.00 51.91 91 ASP A N 1
ATOM 702 C CA . ASP A 1 91 ? -7.711 14.224 29.430 1.00 51.91 91 ASP A CA 1
ATOM 703 C C . ASP A 1 91 ? -6.817 13.142 28.794 1.00 51.91 91 ASP A C 1
ATOM 705 O O . ASP A 1 91 ? -7.141 11.952 28.833 1.00 51.91 91 ASP A O 1
ATOM 709 N N . ALA A 1 92 ? -5.647 13.519 28.268 1.00 49.09 92 ALA A N 1
ATOM 710 C CA . ALA A 1 92 ? -4.693 12.568 27.702 1.00 49.09 92 ALA A CA 1
ATOM 711 C C . ALA A 1 92 ? -4.099 11.642 28.779 1.00 49.09 92 ALA A C 1
ATOM 713 O O . ALA A 1 92 ? -3.968 10.435 28.553 1.00 49.09 92 ALA A O 1
ATOM 714 N N . ILE A 1 93 ? -3.799 12.183 29.963 1.00 51.72 93 ILE A N 1
ATOM 715 C CA . ILE A 1 93 ? -3.318 11.416 31.121 1.00 51.72 93 ILE A CA 1
ATOM 716 C C . ILE A 1 93 ? -4.417 10.497 31.665 1.00 51.72 93 ILE A C 1
ATOM 718 O O . ILE A 1 93 ? -4.153 9.326 31.937 1.00 51.72 93 ILE A O 1
ATOM 722 N N . ARG A 1 94 ? -5.660 10.979 31.764 1.00 51.31 94 ARG A N 1
ATOM 723 C CA . ARG A 1 94 ? -6.819 10.192 32.214 1.00 51.31 94 ARG A CA 1
ATOM 724 C C . ARG A 1 94 ? -7.114 9.033 31.272 1.00 51.31 94 ARG A C 1
ATOM 726 O O . ARG A 1 94 ? -7.256 7.904 31.732 1.00 51.31 94 ARG A O 1
ATOM 733 N N . LYS A 1 95 ? -7.117 9.270 29.959 1.00 52.84 95 LYS A N 1
ATOM 734 C CA . LYS A 1 95 ? -7.268 8.207 28.949 1.00 52.84 95 LYS A CA 1
ATOM 735 C C . LYS A 1 95 ? -6.121 7.203 29.001 1.00 52.84 95 LYS A C 1
ATOM 737 O O . LYS A 1 95 ? -6.342 6.008 28.817 1.00 52.84 95 LYS A O 1
ATOM 742 N N . PHE A 1 96 ? -4.899 7.659 29.271 1.00 47.50 96 PHE A N 1
ATOM 743 C CA . PHE A 1 96 ? -3.751 6.777 29.469 1.00 47.50 96 PHE A CA 1
ATOM 744 C C . PHE A 1 96 ? -3.902 5.909 30.729 1.00 47.50 96 PHE A C 1
ATOM 746 O O . PHE A 1 96 ? -3.712 4.696 30.656 1.00 47.50 96 PHE A O 1
ATOM 753 N N . ALA A 1 97 ? -4.323 6.492 31.853 1.00 46.97 97 ALA A N 1
ATOM 754 C CA . ALA A 1 97 ? -4.577 5.776 33.102 1.00 46.97 97 ALA A CA 1
ATOM 755 C C . ALA A 1 97 ? -5.739 4.777 32.976 1.00 46.97 97 ALA A C 1
ATOM 757 O O . ALA A 1 97 ? -5.608 3.629 33.391 1.00 46.97 97 ALA A O 1
ATOM 758 N N . GLN A 1 98 ? -6.833 5.170 32.319 1.00 49.69 98 GLN A N 1
ATOM 759 C CA . GLN A 1 98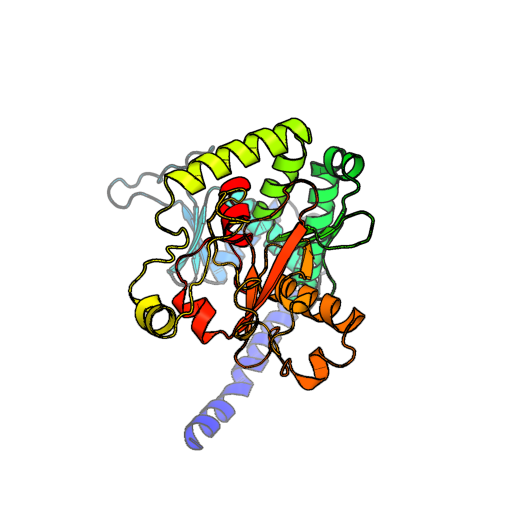 ? -7.959 4.286 32.018 1.00 49.69 98 GLN A CA 1
ATOM 760 C 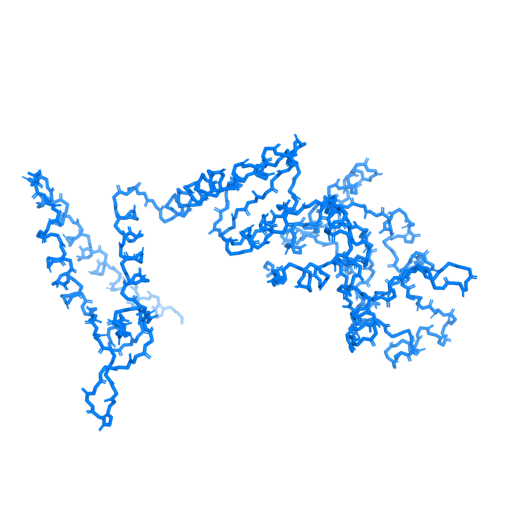C . GLN A 1 98 ? -7.515 3.102 31.151 1.00 49.69 98 GLN A C 1
ATOM 762 O O . GLN A 1 98 ? -7.862 1.961 31.435 1.00 49.69 98 GLN A O 1
ATOM 767 N N . ARG A 1 99 ? -6.655 3.338 30.151 1.00 49.22 99 ARG A N 1
ATOM 768 C CA . ARG A 1 99 ? -6.051 2.263 29.349 1.00 49.22 99 ARG A CA 1
ATOM 769 C C . ARG A 1 99 ? -5.157 1.343 30.181 1.00 49.22 99 ARG A C 1
ATOM 771 O O . ARG A 1 99 ? -5.160 0.140 29.942 1.00 49.22 99 ARG A O 1
ATOM 778 N N . ILE A 1 100 ? -4.411 1.868 31.155 1.00 45.84 100 ILE A N 1
ATOM 779 C CA . ILE A 1 100 ? -3.620 1.048 32.088 1.00 45.84 100 ILE A CA 1
ATOM 780 C C . ILE A 1 100 ? -4.529 0.193 32.980 1.00 45.84 100 ILE A C 1
ATOM 782 O O . ILE A 1 100 ? -4.225 -0.980 33.201 1.00 45.84 100 ILE A O 1
ATOM 786 N N . ASP A 1 101 ? -5.650 0.733 33.451 1.00 45.78 101 ASP A N 1
ATOM 787 C CA . ASP A 1 101 ? -6.586 -0.003 34.302 1.00 45.78 101 ASP A CA 1
ATOM 788 C C . ASP A 1 101 ? -7.366 -1.076 33.521 1.00 45.78 101 ASP A C 1
ATOM 790 O O . ASP A 1 101 ? -7.510 -2.211 33.978 1.00 45.78 101 ASP A O 1
ATOM 794 N N . GLU A 1 102 ? -7.738 -0.797 32.270 1.00 48.38 102 GLU A N 1
ATOM 795 C CA . GLU A 1 102 ? -8.263 -1.792 31.320 1.00 48.38 102 GLU A CA 1
ATOM 796 C C . GLU A 1 102 ? -7.226 -2.900 31.025 1.00 48.38 102 GLU A C 1
ATOM 798 O O . GLU A 1 102 ? -7.539 -4.091 30.940 1.00 48.38 102 GLU A O 1
ATOM 803 N N . ILE A 1 103 ? -5.941 -2.541 30.939 1.00 43.75 103 ILE A N 1
ATOM 804 C CA . ILE A 1 103 ? -4.817 -3.484 30.811 1.00 43.75 103 ILE A CA 1
ATOM 805 C C . ILE A 1 103 ? -4.617 -4.304 32.096 1.00 43.75 103 ILE A C 1
ATOM 807 O O . ILE A 1 103 ? -4.171 -5.453 32.019 1.00 43.75 103 ILE A O 1
ATOM 811 N N . ARG A 1 104 ? -4.911 -3.747 33.273 1.00 42.62 104 ARG A N 1
ATOM 812 C CA . ARG A 1 104 ? -4.775 -4.410 34.580 1.00 42.62 104 ARG A CA 1
ATOM 813 C C . ARG A 1 104 ? -5.897 -5.421 34.816 1.00 42.62 104 ARG A C 1
ATOM 815 O O . ARG A 1 104 ? -5.619 -6.561 35.178 1.00 42.62 104 ARG A O 1
ATOM 822 N N . THR A 1 105 ? -7.134 -5.018 34.549 1.00 43.78 105 THR A N 1
ATOM 823 C CA . THR A 1 105 ? -8.357 -5.801 34.794 1.00 43.78 105 THR A CA 1
ATOM 824 C C . THR A 1 105 ? -8.566 -6.947 33.798 1.00 43.78 105 THR A C 1
ATOM 826 O O . THR A 1 105 ? -9.245 -7.919 34.111 1.00 43.78 105 THR A O 1
ATOM 829 N N . SER A 1 106 ? -7.930 -6.896 32.624 1.00 42.22 106 SER A N 1
ATOM 830 C CA . SER A 1 106 ? -8.170 -7.849 31.527 1.00 42.22 106 SER A CA 1
ATOM 831 C C . SER A 1 106 ? -7.427 -9.193 31.587 1.00 42.22 106 SER A C 1
ATOM 833 O O . SER A 1 106 ? -7.670 -10.017 30.714 1.00 42.22 106 SER A O 1
ATOM 835 N N . GLY A 1 107 ? -6.534 -9.447 32.557 1.00 41.88 107 GLY A N 1
ATOM 836 C CA . GLY A 1 107 ? -5.899 -10.763 32.796 1.00 41.88 107 GLY A CA 1
ATOM 837 C C . GLY A 1 107 ? -5.309 -11.506 31.568 1.00 41.88 107 GLY A C 1
ATOM 838 O O . GLY A 1 107 ? -6.007 -12.176 30.813 1.00 41.88 107 GLY A O 1
ATOM 839 N N . GLY A 1 108 ? -3.979 -11.503 31.385 1.00 48.78 108 GLY A N 1
ATOM 840 C CA . GLY A 1 108 ? -3.308 -12.292 30.331 1.00 48.78 108 GLY A CA 1
A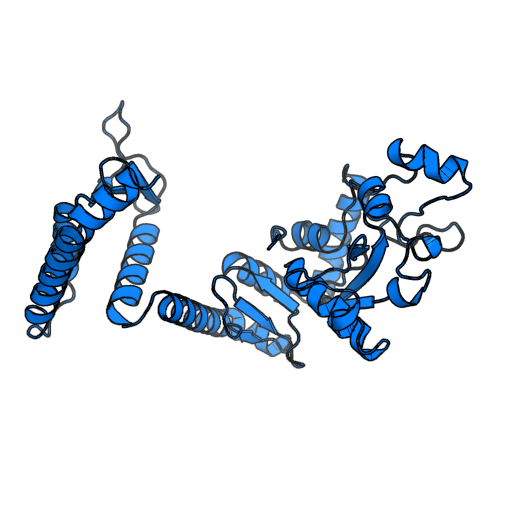TOM 841 C C . GLY A 1 108 ? -1.926 -11.766 29.919 1.00 48.78 108 GLY A C 1
ATOM 842 O O . GLY A 1 108 ? -1.525 -10.680 30.320 1.00 48.78 108 GLY A O 1
ATOM 843 N N . ASN A 1 109 ? -1.174 -12.517 29.100 1.00 55.62 109 ASN A N 1
ATOM 844 C CA . ASN A 1 109 ? 0.089 -12.039 28.502 1.00 55.62 109 ASN A CA 1
ATOM 845 C C . ASN A 1 109 ? -0.175 -10.790 27.628 1.00 55.62 109 ASN A C 1
ATOM 847 O O . ASN A 1 109 ? -1.187 -10.741 26.928 1.00 55.62 109 ASN A O 1
ATOM 851 N N . THR A 1 110 ? 0.747 -9.818 27.625 1.00 52.72 110 THR A N 1
ATOM 852 C CA . THR A 1 110 ? 0.786 -8.592 26.798 1.00 52.72 110 THR A CA 1
ATOM 853 C C . THR A 1 110 ? 0.213 -8.753 25.386 1.00 52.72 110 THR A C 1
ATOM 855 O O . THR A 1 110 ? -0.535 -7.895 24.926 1.00 52.72 110 THR A O 1
ATOM 858 N N . LYS A 1 111 ? 0.480 -9.876 24.706 1.00 57.78 111 LYS A N 1
ATOM 859 C CA . LYS A 1 111 ? -0.081 -10.159 23.373 1.00 57.78 111 LYS A CA 1
ATOM 860 C C . LYS A 1 111 ? -1.616 -10.203 23.351 1.00 57.78 111 LYS A C 1
ATOM 862 O O . LYS A 1 111 ? -2.221 -9.631 22.451 1.00 57.78 111 LYS A O 1
ATOM 867 N N . LYS A 1 112 ? -2.246 -10.866 24.327 1.00 63.41 112 LYS A N 1
ATOM 868 C CA . LYS A 1 112 ? -3.714 -10.942 24.434 1.00 63.41 112 LYS A CA 1
ATOM 869 C C . LYS A 1 112 ? -4.318 -9.575 24.752 1.00 63.41 112 LYS A C 1
ATOM 871 O O . LYS A 1 112 ? -5.369 -9.245 24.222 1.00 63.41 112 LYS A O 1
ATOM 876 N N . LYS A 1 113 ? -3.619 -8.763 25.549 1.00 61.09 113 LYS A N 1
ATOM 877 C CA . LYS A 1 113 ? -4.053 -7.405 25.906 1.00 61.09 113 LYS A CA 1
ATOM 878 C C . LYS A 1 113 ? -4.072 -6.470 24.700 1.00 61.09 113 LYS A C 1
ATOM 880 O O . LYS A 1 113 ? -5.058 -5.785 24.467 1.00 61.09 113 LYS A O 1
ATOM 885 N N . VAL A 1 114 ? -3.015 -6.503 23.886 1.00 65.12 114 VAL A N 1
ATOM 886 C CA . VAL A 1 114 ? -2.963 -5.761 22.616 1.00 65.12 114 VAL A CA 1
ATOM 887 C C . VAL A 1 114 ? -4.076 -6.211 21.672 1.00 65.12 114 VAL A C 1
ATOM 889 O O . VAL A 1 114 ? -4.717 -5.380 21.039 1.00 65.12 114 VAL A O 1
ATOM 892 N N . GLN A 1 115 ? -4.337 -7.517 21.598 1.00 75.06 115 GLN A N 1
ATOM 893 C CA . GLN A 1 115 ? -5.423 -8.043 20.772 1.00 75.06 115 GLN A CA 1
ATOM 894 C C . GLN A 1 115 ? -6.791 -7.556 21.251 1.00 75.06 115 GLN A C 1
ATOM 896 O O . GLN A 1 115 ? -7.554 -7.062 20.433 1.00 75.06 115 GLN A O 1
ATOM 901 N N . HIS A 1 116 ? -7.056 -7.606 22.557 1.00 74.19 116 HIS A N 1
ATOM 902 C CA . HIS A 1 116 ? -8.303 -7.105 23.129 1.00 74.19 116 HIS A CA 1
ATOM 903 C C . HIS A 1 116 ? -8.496 -5.602 22.885 1.00 74.19 116 HIS A C 1
ATOM 905 O O . HIS A 1 116 ? -9.571 -5.186 22.468 1.00 74.19 116 HIS A O 1
ATOM 911 N N . TYR A 1 117 ? -7.443 -4.794 23.057 1.00 77.44 117 TYR A N 1
ATOM 912 C CA . TYR A 1 117 ? -7.485 -3.366 22.728 1.00 77.44 117 TYR A CA 1
ATOM 913 C C . TYR A 1 117 ? -7.848 -3.126 21.260 1.00 77.44 117 TYR A C 1
ATOM 915 O O . TYR A 1 117 ? -8.701 -2.298 20.961 1.00 77.44 117 TYR A O 1
ATOM 923 N N . LEU A 1 118 ? -7.206 -3.846 20.338 1.00 78.25 118 LEU A N 1
ATOM 924 C CA . LEU A 1 118 ? -7.471 -3.702 18.909 1.00 78.25 118 LEU A CA 1
ATOM 925 C C . LEU A 1 118 ? -8.872 -4.213 18.524 1.00 78.25 118 LEU A C 1
ATOM 927 O O . LEU A 1 118 ? -9.465 -3.664 17.599 1.00 78.25 118 LEU A O 1
ATOM 931 N N . ASP A 1 119 ? -9.402 -5.220 19.227 1.00 84.19 119 ASP A N 1
ATOM 932 C CA . ASP A 1 119 ? -10.791 -5.677 19.074 1.00 84.19 119 ASP A CA 1
ATOM 933 C C . ASP A 1 119 ? -11.775 -4.576 19.507 1.00 84.19 119 ASP A C 1
ATOM 935 O O . ASP A 1 119 ? -12.630 -4.185 18.713 1.00 84.19 119 ASP A O 1
ATOM 939 N N . LYS A 1 120 ? -11.590 -4.000 20.705 1.00 81.44 120 LYS A N 1
ATOM 940 C CA . LYS A 1 120 ? -12.407 -2.882 21.215 1.00 81.44 120 LYS A CA 1
ATOM 941 C C . LYS A 1 120 ? -12.316 -1.649 20.314 1.00 81.44 120 LYS A C 1
ATOM 943 O O . LYS A 1 120 ? -13.326 -1.056 19.969 1.00 81.44 120 LYS A O 1
ATOM 948 N N . LEU A 1 121 ? -11.115 -1.305 19.852 1.00 82.94 121 LEU A N 1
ATOM 949 C CA . LEU A 1 121 ? -10.909 -0.196 18.921 1.00 82.94 121 LEU A CA 1
ATOM 950 C C . LEU A 1 121 ? -11.665 -0.405 17.598 1.00 82.94 121 LEU A C 1
ATOM 952 O O . LEU A 1 121 ? -12.230 0.543 17.055 1.00 82.94 121 LEU A O 1
ATOM 956 N N . ALA A 1 122 ? -11.657 -1.627 17.059 1.00 91.69 122 ALA A N 1
ATOM 957 C CA . ALA A 1 122 ? -12.402 -1.938 15.844 1.00 91.69 122 ALA A CA 1
ATOM 958 C C . ALA A 1 122 ? -13.920 -1.822 16.063 1.00 91.69 122 ALA A C 1
ATOM 960 O O . ALA A 1 122 ? -14.618 -1.319 15.182 1.00 91.69 122 ALA A O 1
ATOM 961 N N . GLU A 1 123 ? -14.421 -2.237 17.229 1.00 91.12 123 GLU A N 1
ATOM 962 C CA . GLU A 1 123 ? -15.825 -2.082 17.628 1.00 91.12 123 GLU A CA 1
ATOM 963 C C . GLU A 1 123 ? -16.218 -0.605 17.775 1.00 91.12 123 GLU A C 1
ATOM 965 O O . GLU A 1 123 ? -17.161 -0.159 17.120 1.00 91.12 123 GLU A O 1
ATOM 970 N N . ASP A 1 124 ? -15.441 0.178 18.525 1.00 89.25 124 ASP A N 1
ATOM 971 C CA . ASP A 1 124 ? -15.676 1.611 18.738 1.00 89.25 124 ASP A CA 1
ATOM 972 C C . ASP A 1 124 ? -15.732 2.376 17.407 1.00 89.25 124 ASP A C 1
ATOM 974 O O . ASP A 1 124 ? -16.627 3.193 17.174 1.00 89.25 124 ASP A O 1
ATOM 978 N N . LEU A 1 125 ? -14.798 2.088 16.493 1.00 91.31 125 LEU A N 1
ATOM 979 C CA . LEU A 1 125 ? -14.790 2.685 15.156 1.00 91.31 125 LEU A CA 1
ATOM 980 C C . LEU A 1 125 ? -15.959 2.201 14.296 1.00 91.31 125 LEU A C 1
ATOM 982 O O . LEU A 1 125 ? -16.506 2.996 13.532 1.00 91.31 125 LEU A O 1
ATOM 986 N N . SER A 1 126 ? -16.364 0.936 14.434 1.00 95.31 126 SER A N 1
ATOM 987 C CA . SER A 1 126 ? -17.532 0.398 13.728 1.00 95.31 126 SER A CA 1
ATOM 988 C C . SER A 1 126 ? -18.823 1.090 14.155 1.00 95.31 126 SER A C 1
ATOM 990 O O . SER A 1 126 ? -19.666 1.386 13.312 1.00 95.31 126 SER A O 1
ATOM 992 N N . ILE A 1 127 ? -18.961 1.406 15.445 1.00 92.00 127 ILE A N 1
ATOM 993 C CA . ILE A 1 127 ? -20.099 2.164 15.978 1.00 92.00 127 ILE A CA 1
ATOM 994 C C . ILE A 1 127 ? -20.038 3.616 15.488 1.00 92.00 127 ILE A C 1
ATOM 996 O O . ILE A 1 127 ? -20.998 4.109 14.888 1.00 92.00 127 ILE A O 1
ATOM 1000 N N . LYS A 1 128 ? -18.893 4.285 15.692 1.00 94.88 128 LYS A N 1
ATOM 1001 C CA . LYS A 1 128 ? -18.675 5.704 15.357 1.00 94.88 128 LYS A CA 1
ATOM 1002 C C . LYS A 1 128 ? -18.914 6.012 13.877 1.00 94.88 128 LYS A C 1
ATOM 1004 O O . LYS A 1 128 ? -19.478 7.055 13.568 1.00 94.88 128 LYS A O 1
ATOM 1009 N N . TYR A 1 129 ? -18.501 5.116 12.983 1.00 96.56 129 TYR A N 1
ATOM 1010 C CA . TYR A 1 129 ? -18.597 5.287 11.529 1.00 96.56 129 TYR A CA 1
ATOM 1011 C C . TYR A 1 129 ? -19.629 4.346 10.885 1.00 96.56 129 TYR A C 1
ATOM 1013 O O . TYR A 1 129 ? -19.544 4.052 9.695 1.00 96.56 129 TYR A O 1
ATOM 1021 N N . SER A 1 130 ? -20.615 3.868 11.649 1.00 96.94 130 SER A N 1
ATOM 1022 C CA . SER A 1 130 ? -21.606 2.882 11.187 1.00 96.94 130 SER A CA 1
ATOM 1023 C C . SER A 1 130 ? -22.322 3.279 9.891 1.00 96.94 130 SER A C 1
ATOM 1025 O O . SER A 1 130 ? -22.466 2.440 9.007 1.00 96.94 130 SER A O 1
ATOM 1027 N N . ASN A 1 131 ? -22.705 4.551 9.731 1.00 95.94 131 ASN A N 1
ATOM 1028 C CA . ASN A 1 131 ? -23.369 5.040 8.517 1.00 95.94 131 ASN A CA 1
ATOM 1029 C C . ASN A 1 131 ? -22.503 4.831 7.268 1.00 95.94 131 ASN A C 1
ATOM 1031 O O . ASN A 1 131 ? -22.905 4.107 6.360 1.00 95.94 131 ASN A O 1
ATOM 1035 N N . VAL A 1 132 ? -21.285 5.387 7.256 1.00 96.69 132 VAL A N 1
ATOM 1036 C CA . VAL A 1 132 ? -20.375 5.258 6.108 1.00 96.69 132 VAL A CA 1
ATOM 1037 C C . VAL A 1 132 ? -19.966 3.806 5.876 1.00 96.69 132 VAL A C 1
ATOM 1039 O O . VAL A 1 132 ? -19.868 3.379 4.731 1.00 96.69 132 VAL A O 1
ATOM 1042 N N . LEU A 1 133 ? -19.768 3.016 6.935 1.00 97.44 133 LEU A N 1
ATOM 1043 C CA . LEU A 1 133 ? -19.444 1.597 6.800 1.00 97.44 133 LEU A CA 1
ATOM 1044 C C . LEU A 1 133 ? -20.585 0.825 6.126 1.00 97.44 133 LEU A C 1
ATOM 1046 O O . LEU A 1 133 ? -20.336 0.075 5.186 1.00 97.44 133 LEU A O 1
ATOM 1050 N N . ASN A 1 134 ? -21.833 1.056 6.536 1.00 96.69 134 ASN A N 1
ATOM 1051 C CA . ASN A 1 134 ? -23.000 0.405 5.942 1.00 96.69 134 ASN A CA 1
ATOM 1052 C C . ASN A 1 134 ? -23.223 0.844 4.488 1.00 96.69 134 ASN A C 1
ATOM 1054 O O . ASN A 1 134 ? -23.404 -0.004 3.617 1.00 96.69 134 ASN A O 1
ATOM 1058 N N . GLU A 1 135 ? -23.166 2.148 4.211 1.00 96.31 135 GLU A N 1
ATOM 1059 C CA . GLU A 1 135 ? -23.348 2.709 2.864 1.00 96.31 135 GLU A CA 1
ATOM 1060 C C . GLU A 1 135 ? -22.298 2.202 1.871 1.00 96.31 135 GLU A C 1
ATOM 1062 O O . GLU A 1 135 ? -22.594 1.961 0.701 1.00 96.31 135 GLU A O 1
ATOM 1067 N N . ARG A 1 136 ? -21.059 2.032 2.341 1.00 95.31 136 ARG A N 1
ATOM 1068 C CA . ARG A 1 136 ? -19.914 1.619 1.523 1.00 95.31 136 ARG A CA 1
ATOM 1069 C C . ARG A 1 136 ? -19.705 0.102 1.490 1.00 95.31 136 ARG A C 1
ATOM 1071 O O . ARG A 1 136 ? -18.840 -0.358 0.751 1.00 95.31 136 ARG A O 1
ATOM 1078 N N . GLY A 1 137 ? -20.451 -0.670 2.285 1.00 96.44 137 GLY A N 1
ATOM 1079 C CA . GLY A 1 137 ? -20.247 -2.115 2.426 1.00 96.44 137 GLY A CA 1
ATOM 1080 C C . GLY A 1 137 ? -18.901 -2.472 3.068 1.00 96.44 137 GLY A C 1
ATOM 1081 O O . GLY A 1 137 ? -18.216 -3.385 2.613 1.00 96.44 137 GLY A O 1
ATOM 1082 N N . LEU A 1 138 ? -18.497 -1.728 4.096 1.00 97.12 138 LEU A N 1
ATOM 1083 C CA . LEU A 1 138 ? -17.199 -1.845 4.752 1.00 97.12 138 LEU A CA 1
ATOM 1084 C C . LEU A 1 138 ? -17.311 -2.373 6.178 1.00 97.12 138 LEU A C 1
ATOM 1086 O O . LEU A 1 138 ? -18.321 -2.200 6.859 1.00 97.12 138 LEU A O 1
ATOM 1090 N N . LYS A 1 139 ? -16.217 -2.954 6.670 1.00 97.75 139 LYS A N 1
ATOM 1091 C CA . LYS A 1 139 ? -16.103 -3.423 8.051 1.00 97.75 139 LYS A CA 1
ATOM 1092 C C . LYS A 1 139 ? -14.733 -3.117 8.634 1.00 97.75 139 LYS A C 1
ATOM 1094 O O . LYS A 1 139 ? -13.719 -3.406 8.008 1.00 97.75 139 LYS A O 1
ATOM 1099 N N . VAL A 1 140 ? -14.690 -2.618 9.866 1.00 97.75 140 VAL A N 1
ATOM 1100 C CA . VAL A 1 140 ? -13.439 -2.473 10.622 1.00 97.75 140 VAL A CA 1
ATOM 1101 C C . VAL A 1 140 ? -13.200 -3.735 11.448 1.00 97.75 140 VAL A C 1
ATOM 1103 O O . VAL A 1 140 ? -14.089 -4.200 12.159 1.00 97.75 140 VAL A O 1
ATOM 1106 N N . VAL A 1 141 ? -12.006 -4.318 11.349 1.00 96.94 141 VAL A N 1
ATOM 1107 C CA . VAL A 1 141 ? -11.643 -5.542 12.076 1.00 96.94 141 VAL A CA 1
ATOM 1108 C C . VAL A 1 141 ? -10.207 -5.516 12.581 1.00 96.94 141 VAL A C 1
ATOM 1110 O O . VAL A 1 141 ? -9.313 -4.916 11.981 1.00 96.94 141 VAL A O 1
ATOM 1113 N N . ARG A 1 142 ? -9.951 -6.286 13.639 1.00 92.94 142 ARG A N 1
ATOM 1114 C CA . ARG A 1 142 ? -8.604 -6.744 13.971 1.00 92.94 142 ARG A CA 1
ATOM 1115 C C . ARG A 1 142 ? -8.293 -8.040 13.222 1.00 92.94 142 ARG A C 1
ATOM 1117 O O . ARG A 1 142 ? -8.936 -9.068 13.429 1.00 92.94 142 ARG A O 1
ATOM 1124 N N . GLU A 1 143 ? -7.227 -8.044 12.428 1.00 91.00 143 GLU A N 1
ATOM 1125 C CA . GLU A 1 143 ? -6.735 -9.275 11.802 1.00 91.00 143 GLU A CA 1
ATOM 1126 C C . GLU A 1 143 ? -6.156 -10.269 12.826 1.00 91.00 143 GLU A C 1
ATOM 1128 O O . GLU A 1 143 ? -5.639 -9.912 13.896 1.00 91.00 143 GLU A O 1
ATOM 1133 N N . LYS A 1 144 ? -6.197 -11.563 12.492 1.00 86.75 144 LYS A N 1
ATOM 1134 C CA . LYS A 1 144 ? -5.617 -12.617 13.333 1.00 86.75 144 LYS A CA 1
ATOM 1135 C C . LYS A 1 144 ? -4.116 -12.382 13.519 1.00 86.75 144 LYS A C 1
ATOM 1137 O O . LYS A 1 144 ? -3.353 -12.372 12.563 1.00 86.75 144 LYS A O 1
ATOM 1142 N N . GLY A 1 145 ? -3.687 -12.253 14.774 1.00 77.62 145 GLY A N 1
ATOM 1143 C CA . GLY A 1 145 ? -2.276 -12.042 15.104 1.00 77.62 145 GLY A CA 1
ATOM 1144 C C . GLY A 1 145 ? -1.792 -10.597 14.962 1.00 77.62 145 GLY A C 1
ATOM 1145 O O . GLY A 1 145 ? -0.608 -10.366 15.195 1.00 77.62 145 GLY A O 1
ATOM 1146 N N . ALA A 1 146 ? -2.679 -9.643 14.65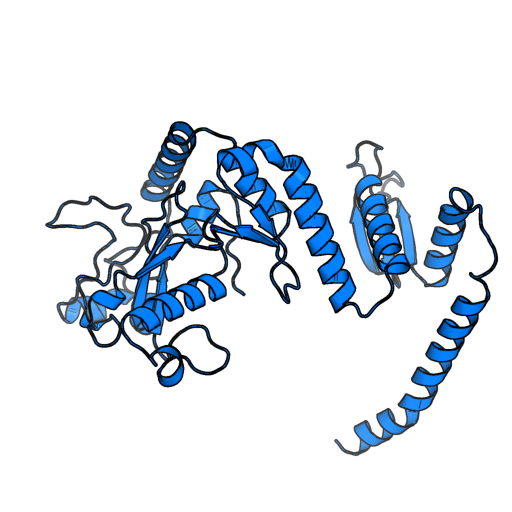3 1.00 76.75 146 ALA A N 1
ATOM 1147 C CA . ALA A 1 146 ? -2.343 -8.225 14.654 1.00 76.75 146 ALA A CA 1
ATOM 1148 C C . ALA A 1 146 ? -1.815 -7.770 16.025 1.00 76.75 146 ALA A C 1
ATOM 1150 O O . ALA A 1 146 ? -2.306 -8.198 17.074 1.00 76.75 146 ALA A O 1
ATOM 1151 N N . SER A 1 147 ? -0.802 -6.906 15.991 1.00 72.44 147 SER A N 1
ATOM 1152 C CA . SER A 1 147 ? -0.120 -6.365 17.172 1.00 72.44 147 SER A CA 1
ATOM 1153 C C . SER A 1 147 ? -0.109 -4.836 17.226 1.00 72.44 147 SER A C 1
ATOM 1155 O O . SER A 1 147 ? 0.328 -4.271 18.223 1.00 72.44 147 SER A O 1
ATOM 1157 N N . THR A 1 148 ? -0.555 -4.157 16.169 1.00 75.38 148 THR A N 1
ATOM 1158 C CA . THR A 1 148 ? -0.474 -2.690 16.064 1.00 75.38 148 THR A CA 1
ATOM 1159 C C . THR A 1 148 ? -1.614 -2.068 15.270 1.00 75.38 148 THR A C 1
ATOM 1161 O O . THR A 1 148 ? -2.077 -0.991 15.629 1.00 75.38 148 THR A O 1
ATOM 1164 N N . ASN A 1 149 ? -2.046 -2.728 14.196 1.00 85.56 149 ASN A N 1
ATOM 1165 C CA . ASN A 1 149 ? -2.965 -2.161 13.218 1.00 85.56 149 ASN A CA 1
ATOM 1166 C C . ASN A 1 149 ? -4.318 -2.872 13.240 1.00 85.56 149 ASN A C 1
ATOM 1168 O O . ASN A 1 149 ? -4.411 -4.055 13.580 1.00 85.56 149 ASN A O 1
ATOM 1172 N N . ILE A 1 150 ? -5.332 -2.144 12.797 1.00 92.00 150 ILE A N 1
ATOM 1173 C CA . ILE A 1 150 ? -6.636 -2.670 12.396 1.00 92.00 150 ILE A CA 1
ATOM 1174 C C . ILE A 1 150 ? -6.801 -2.469 10.888 1.00 92.00 150 ILE A C 1
ATOM 1176 O O . ILE A 1 150 ? -6.054 -1.700 10.270 1.00 92.00 150 ILE A O 1
ATOM 1180 N N . SER A 1 151 ? -7.778 -3.157 10.316 1.00 96.25 151 SER A N 1
ATOM 1181 C CA . SER A 1 151 ? -8.014 -3.184 8.877 1.00 96.25 151 SER A CA 1
ATOM 1182 C C . SER A 1 151 ? -9.462 -2.840 8.572 1.00 96.25 151 SER A C 1
ATOM 1184 O O . SER A 1 151 ? -10.370 -3.275 9.278 1.00 96.25 151 SER A O 1
ATOM 1186 N N . VAL A 1 152 ? -9.666 -2.066 7.513 1.00 97.06 152 VAL A N 1
ATOM 1187 C CA . VAL A 1 152 ? -10.961 -1.908 6.860 1.00 97.06 152 VAL A CA 1
ATOM 1188 C C . VAL A 1 152 ? -11.028 -2.942 5.747 1.00 97.06 152 VAL A C 1
ATOM 1190 O O . VAL A 1 152 ? -10.115 -3.023 4.920 1.00 97.06 152 VAL A O 1
ATOM 1193 N N . LEU A 1 153 ? -12.087 -3.740 5.760 1.00 96.75 153 LEU A N 1
ATOM 1194 C CA . LEU A 1 153 ? -12.399 -4.726 4.738 1.00 96.75 153 LEU A CA 1
ATOM 1195 C C . LEU A 1 153 ? -13.612 -4.277 3.934 1.00 96.75 153 LEU A C 1
ATOM 1197 O O . LEU A 1 153 ? -14.488 -3.610 4.486 1.00 96.75 153 LEU A O 1
ATOM 1201 N N . ASP A 1 154 ? -13.681 -4.680 2.674 1.00 95.12 154 ASP A N 1
ATOM 1202 C CA . ASP A 1 154 ? -14.908 -4.600 1.881 1.00 95.12 154 ASP A CA 1
ATOM 1203 C C . ASP A 1 154 ? -15.800 -5.845 2.052 1.00 95.12 154 ASP A C 1
ATOM 1205 O O . ASP A 1 154 ? -15.542 -6.723 2.884 1.00 95.12 154 ASP A O 1
ATOM 1209 N N . THR A 1 155 ? -16.871 -5.920 1.260 1.00 94.31 155 THR A N 1
ATOM 1210 C CA . THR A 1 155 ? -17.843 -7.022 1.275 1.00 94.31 155 THR A CA 1
ATOM 1211 C C . THR A 1 155 ? -17.259 -8.370 0.849 1.00 94.31 155 THR A C 1
ATOM 1213 O O . THR A 1 155 ? -17.796 -9.408 1.235 1.00 94.31 155 THR A O 1
ATOM 1216 N N . GLU A 1 156 ? -16.164 -8.373 0.086 1.00 93.69 156 GLU A N 1
ATOM 1217 C CA . GLU A 1 156 ? -15.451 -9.581 -0.346 1.00 93.69 156 GLU A CA 1
ATOM 1218 C C . GLU A 1 156 ? -14.441 -10.050 0.716 1.00 93.69 156 GLU A C 1
ATOM 1220 O O . GLU A 1 156 ? -13.910 -11.160 0.634 1.00 93.69 156 GLU A O 1
ATOM 1225 N N . GLY A 1 157 ? -14.212 -9.234 1.751 1.00 93.25 157 GLY A N 1
ATOM 1226 C CA . GLY A 1 157 ? -13.231 -9.478 2.802 1.00 93.25 157 GLY A CA 1
ATOM 1227 C C . GLY A 1 157 ? -11.818 -9.025 2.432 1.00 93.25 157 GLY A C 1
ATOM 1228 O O . GLY A 1 157 ? -10.877 -9.343 3.166 1.00 93.25 157 GLY A O 1
ATOM 1229 N N . ASP A 1 158 ? -11.654 -8.283 1.335 1.00 93.12 158 ASP A N 1
ATOM 1230 C CA . ASP A 1 158 ? -10.362 -7.740 0.934 1.00 93.12 158 ASP A CA 1
ATOM 1231 C C . ASP A 1 158 ? -10.000 -6.520 1.783 1.00 93.12 158 ASP A C 1
ATOM 1233 O O . ASP A 1 158 ? -10.834 -5.670 2.090 1.00 93.12 158 ASP A O 1
ATOM 1237 N N . ILE A 1 159 ? -8.719 -6.406 2.139 1.00 94.19 159 ILE A N 1
ATOM 1238 C CA . ILE A 1 159 ? -8.200 -5.255 2.883 1.00 94.19 159 ILE A CA 1
ATOM 1239 C C . ILE A 1 159 ? -8.097 -4.058 1.938 1.00 94.19 159 ILE A C 1
ATOM 1241 O O . ILE A 1 159 ? -7.273 -4.063 1.023 1.00 94.19 159 ILE A O 1
ATOM 1245 N N . ILE A 1 160 ? -8.867 -3.008 2.213 1.00 93.62 160 ILE A N 1
ATOM 1246 C CA . ILE A 1 160 ? -8.820 -1.746 1.454 1.00 93.62 160 ILE A CA 1
ATOM 1247 C C . ILE A 1 160 ? -8.013 -0.658 2.161 1.00 93.62 160 ILE A C 1
ATOM 1249 O O . ILE A 1 160 ? -7.566 0.294 1.532 1.00 93.62 160 ILE A O 1
ATOM 1253 N N . MET A 1 161 ? -7.836 -0.787 3.477 1.00 93.69 161 MET A N 1
ATOM 1254 C CA . MET A 1 161 ? -7.021 0.121 4.272 1.00 93.69 161 MET A CA 1
ATOM 1255 C C . MET A 1 161 ? -6.559 -0.570 5.548 1.00 93.69 161 MET A C 1
ATOM 1257 O O . MET A 1 161 ? -7.341 -1.247 6.213 1.00 93.69 161 MET A O 1
ATOM 1261 N N . LYS A 1 162 ? -5.302 -0.365 5.930 1.00 93.56 162 LYS A N 1
ATOM 1262 C CA . LYS A 1 162 ? -4.737 -0.882 7.173 1.00 93.56 162 LYS A CA 1
ATOM 1263 C C . LYS A 1 162 ? -3.834 0.150 7.819 1.00 93.56 162 LYS A C 1
ATOM 1265 O O . LYS A 1 162 ? -2.962 0.727 7.175 1.00 93.56 162 LYS A O 1
ATOM 1270 N N . GLY A 1 163 ? -4.006 0.350 9.118 1.00 89.69 163 GLY A N 1
ATOM 1271 C CA . GLY A 1 163 ? -3.242 1.358 9.837 1.00 89.69 163 GLY A CA 1
ATOM 1272 C C . GLY A 1 163 ? -3.579 1.427 11.314 1.00 89.69 163 GLY A C 1
ATOM 1273 O O . GLY A 1 163 ? -4.262 0.557 11.866 1.00 89.69 163 GLY A O 1
ATOM 1274 N N . LYS A 1 164 ? -3.065 2.473 11.957 1.00 87.56 164 LYS A N 1
ATOM 1275 C CA . LYS A 1 164 ? -3.428 2.815 13.335 1.00 87.56 164 LYS A CA 1
ATOM 1276 C C . LYS A 1 164 ? -4.795 3.499 13.353 1.00 87.56 164 LYS A C 1
ATOM 1278 O O . LYS A 1 164 ? -5.317 3.866 12.304 1.00 87.56 164 LYS A O 1
ATOM 1283 N N . GLN A 1 165 ? -5.334 3.722 14.551 1.00 86.50 165 GLN A N 1
ATOM 1284 C CA . GLN A 1 165 ? -6.596 4.441 14.749 1.00 86.50 165 GLN A CA 1
ATOM 1285 C C . GLN A 1 165 ? -6.689 5.709 13.884 1.00 86.50 165 GLN A C 1
ATOM 1287 O O . GLN A 1 165 ? -7.587 5.804 13.057 1.00 86.50 165 GLN A O 1
ATOM 1292 N N . ASP A 1 166 ? -5.730 6.630 14.008 1.00 88.56 166 ASP A N 1
ATOM 1293 C CA . ASP A 1 166 ? -5.758 7.915 13.294 1.00 88.56 166 ASP A CA 1
ATOM 1294 C C . ASP A 1 166 ? -5.785 7.761 11.767 1.00 88.56 166 ASP A C 1
ATOM 1296 O O . ASP A 1 166 ? -6.418 8.552 11.071 1.00 88.56 166 ASP A O 1
ATOM 1300 N N . ASP A 1 167 ? -5.104 6.746 11.232 1.00 91.25 167 ASP A N 1
ATOM 1301 C CA . ASP A 1 167 ? -5.074 6.483 9.792 1.00 91.25 167 ASP A CA 1
ATOM 1302 C C . ASP A 1 167 ? -6.443 5.992 9.305 1.00 91.25 167 ASP A C 1
ATOM 1304 O O . ASP A 1 167 ? -6.949 6.442 8.277 1.00 91.25 167 ASP A O 1
ATOM 1308 N N . ILE A 1 168 ? -7.067 5.106 10.080 1.00 94.50 168 ILE A N 1
ATOM 1309 C CA . ILE A 1 168 ? -8.387 4.542 9.785 1.00 94.50 168 ILE A CA 1
ATOM 1310 C C . ILE A 1 168 ? -9.461 5.622 9.908 1.00 94.50 168 ILE A C 1
ATOM 1312 O O . ILE A 1 168 ? -10.319 5.728 9.037 1.00 94.50 168 ILE A O 1
ATOM 1316 N N . GLU A 1 169 ? -9.381 6.485 10.921 1.00 95.00 169 GLU A N 1
ATOM 1317 C CA . GLU A 1 169 ? -10.295 7.621 11.066 1.00 95.00 169 GLU A CA 1
ATOM 1318 C C . GLU A 1 169 ? -10.175 8.614 9.902 1.00 95.00 169 GLU A C 1
ATOM 1320 O O . GLU A 1 169 ? -11.193 9.036 9.353 1.00 95.00 169 GLU A O 1
ATOM 1325 N N . LYS A 1 170 ? -8.951 8.960 9.472 1.00 95.44 170 LYS A N 1
ATOM 1326 C CA . LYS A 1 170 ? -8.733 9.819 8.291 1.00 95.44 170 LYS A CA 1
ATOM 1327 C C . LYS A 1 170 ? -9.332 9.213 7.027 1.00 95.44 170 LYS A C 1
ATOM 1329 O O . LYS A 1 170 ? -9.941 9.934 6.236 1.00 95.44 170 LYS A O 1
ATOM 1334 N N . TYR A 1 171 ? -9.144 7.908 6.839 1.00 96.19 171 TYR A N 1
ATOM 1335 C CA . TYR A 1 171 ? -9.714 7.178 5.715 1.00 96.19 171 TYR A CA 1
ATOM 1336 C C . TYR A 1 171 ? -11.249 7.211 5.752 1.00 96.19 171 TYR A C 1
ATOM 1338 O O . TYR A 1 171 ? -11.865 7.690 4.801 1.00 96.19 171 TYR A O 1
ATOM 1346 N N . LEU A 1 172 ? -11.868 6.794 6.862 1.00 96.56 172 LEU A N 1
ATOM 1347 C CA . LEU A 1 172 ? -13.328 6.718 6.997 1.00 96.56 172 LEU A CA 1
ATOM 1348 C C . LEU A 1 172 ? -13.992 8.089 6.855 1.00 96.56 172 LEU A C 1
ATOM 1350 O O . LEU A 1 172 ? -14.952 8.219 6.101 1.00 96.56 172 LEU A O 1
ATOM 1354 N N . LYS A 1 173 ? -13.414 9.138 7.453 1.00 96.25 173 LYS A N 1
ATOM 1355 C CA . LYS A 1 173 ? -13.889 10.521 7.289 1.00 96.25 173 LYS A CA 1
ATOM 1356 C C . LYS A 1 173 ? -13.870 10.990 5.833 1.00 96.25 173 LYS A C 1
ATOM 1358 O O . LYS A 1 173 ? -14.676 11.814 5.415 1.00 96.25 173 LYS A O 1
ATOM 1363 N N . LYS A 1 174 ? -12.929 10.495 5.026 1.00 95.75 174 LYS A N 1
ATOM 1364 C CA . LYS A 1 174 ? -12.902 10.798 3.591 1.00 95.75 174 LYS A CA 1
ATOM 1365 C C . LYS A 1 174 ? -14.009 10.061 2.837 1.00 95.75 174 LYS A C 1
ATOM 1367 O O . LYS A 1 174 ? -14.534 10.612 1.875 1.00 95.75 174 LYS A O 1
ATOM 1372 N N . MET A 1 175 ? -14.341 8.846 3.272 1.00 96.25 175 MET A N 1
ATOM 1373 C CA . MET A 1 175 ? -15.362 7.992 2.659 1.00 96.25 175 MET A CA 1
ATOM 1374 C C . MET A 1 175 ? -16.802 8.445 2.944 1.00 96.25 175 MET A C 1
ATOM 1376 O O . MET A 1 175 ? -17.705 7.998 2.242 1.00 96.25 175 MET A O 1
ATOM 1380 N N . GLU A 1 176 ? -17.013 9.353 3.905 1.00 96.25 176 GLU A N 1
ATOM 1381 C CA . GLU A 1 176 ? -18.314 10.002 4.172 1.00 96.25 176 GLU A CA 1
ATOM 1382 C C . GLU A 1 176 ? -18.806 10.873 3.002 1.00 96.25 176 GLU A C 1
ATOM 1384 O O . GLU A 1 176 ? -19.990 11.174 2.899 1.00 96.25 176 GLU A O 1
ATOM 1389 N N . LYS A 1 177 ? -17.901 11.305 2.118 1.00 96.44 177 LYS A N 1
ATOM 1390 C CA . LYS A 1 177 ? -18.230 12.098 0.923 1.00 96.44 177 LYS A CA 1
ATOM 1391 C C . LYS A 1 177 ? -18.827 11.225 -0.173 1.00 96.44 177 LYS A C 1
ATOM 1393 O O . LYS A 1 177 ? -18.560 10.031 -0.201 1.00 96.44 177 LYS A O 1
ATOM 1398 N N . SER A 1 178 ? -19.537 11.810 -1.134 1.00 96.50 178 SER A N 1
ATOM 1399 C CA . SER A 1 178 ? -19.957 11.095 -2.351 1.00 96.50 178 SER A CA 1
ATOM 1400 C C . SER A 1 178 ? -18.764 10.660 -3.221 1.00 96.50 178 SER A C 1
ATOM 1402 O O . SER A 1 178 ? -17.647 11.171 -3.086 1.00 96.50 178 SER A O 1
ATOM 1404 N N . ASN A 1 179 ? -18.980 9.718 -4.145 1.00 96.69 179 ASN A N 1
ATOM 1405 C CA . ASN A 1 179 ? -17.937 9.288 -5.087 1.00 96.69 179 ASN A CA 1
ATOM 1406 C C . ASN A 1 179 ? -17.440 10.450 -5.949 1.00 96.69 179 ASN A C 1
ATOM 1408 O O . ASN A 1 179 ? -16.238 10.595 -6.169 1.00 96.69 179 ASN A O 1
ATOM 1412 N N . GLU A 1 180 ? -18.358 11.297 -6.398 1.00 96.88 180 GLU A N 1
ATOM 1413 C CA . GLU A 1 180 ? -18.088 12.454 -7.241 1.00 96.88 180 GLU A CA 1
ATOM 1414 C C . GLU A 1 180 ? -17.197 13.465 -6.511 1.00 96.88 180 GLU A C 1
ATOM 1416 O O . GLU A 1 180 ? -16.220 13.965 -7.077 1.00 96.88 180 GLU A O 1
ATOM 1421 N N . GLU A 1 181 ? -17.476 13.726 -5.232 1.00 97.25 181 GLU A N 1
ATOM 1422 C CA . GLU A 1 181 ? -16.652 14.599 -4.393 1.00 97.25 181 GLU A CA 1
ATOM 1423 C C . GLU A 1 181 ? -15.262 14.012 -4.140 1.00 97.25 181 GLU A C 1
ATOM 1425 O O . GLU A 1 181 ? -14.265 14.733 -4.248 1.00 97.25 181 GLU A O 1
ATOM 1430 N N . ILE A 1 182 ? -15.177 12.711 -3.837 1.00 96.69 182 ILE A N 1
ATOM 1431 C CA . ILE A 1 182 ? -13.900 12.015 -3.628 1.00 96.69 182 ILE A CA 1
ATOM 1432 C C . ILE A 1 182 ? -13.043 12.103 -4.890 1.00 96.69 182 ILE A C 1
ATOM 1434 O O . ILE A 1 182 ? -11.882 12.505 -4.802 1.00 96.69 182 ILE A O 1
ATOM 1438 N N . ILE A 1 183 ? -13.610 11.784 -6.057 1.00 95.50 183 ILE A N 1
ATOM 1439 C CA . ILE A 1 183 ? -12.917 11.837 -7.351 1.00 95.50 183 ILE A CA 1
ATOM 1440 C C . ILE A 1 183 ? -12.468 13.268 -7.662 1.00 95.50 183 ILE A C 1
ATOM 1442 O O . ILE A 1 183 ? -11.303 13.489 -7.990 1.00 95.50 183 ILE A O 1
ATOM 1446 N N . SER A 1 184 ? -13.354 14.254 -7.504 1.00 96.00 184 SER A N 1
ATOM 1447 C CA . SER A 1 184 ? -13.042 15.662 -7.774 1.00 96.00 184 SER A CA 1
ATOM 1448 C C . SER A 1 184 ? -11.909 16.185 -6.883 1.00 96.00 184 SER A C 1
ATOM 1450 O O . SER A 1 184 ? -10.956 16.823 -7.352 1.00 96.00 184 SER A O 1
ATOM 1452 N N . GLU A 1 185 ? -11.957 15.872 -5.586 1.00 95.94 185 GLU A N 1
ATOM 1453 C CA . GLU A 1 185 ? -10.905 16.255 -4.650 1.00 95.94 185 GLU A CA 1
ATOM 1454 C C . GLU A 1 185 ? -9.585 15.542 -4.964 1.00 95.94 185 GLU A C 1
ATOM 1456 O O . GLU A 1 185 ? -8.518 16.166 -4.923 1.00 95.94 185 GLU A O 1
ATOM 1461 N N . PHE A 1 186 ? -9.653 14.256 -5.304 1.00 94.31 186 PHE A N 1
ATOM 1462 C CA . PHE A 1 186 ? -8.501 13.439 -5.658 1.00 94.31 186 PHE A CA 1
ATOM 1463 C C . PHE A 1 186 ? -7.793 13.970 -6.906 1.00 94.31 186 PHE A C 1
ATOM 1465 O O . PHE A 1 186 ? -6.582 14.209 -6.883 1.00 94.31 186 PHE A O 1
ATOM 1472 N N . ASP A 1 187 ? -8.549 14.276 -7.959 1.00 91.69 187 ASP A N 1
ATOM 1473 C CA . ASP A 1 187 ? -8.030 14.873 -9.188 1.00 91.69 187 ASP A CA 1
ATOM 1474 C C . ASP A 1 187 ? -7.368 16.227 -8.934 1.00 91.69 187 ASP A C 1
ATOM 1476 O O . ASP A 1 187 ? -6.327 16.541 -9.522 1.00 91.69 187 ASP A O 1
ATOM 1480 N N . ARG A 1 188 ? -7.932 17.043 -8.036 1.00 91.81 188 ARG A N 1
ATOM 1481 C CA . ARG A 1 188 ? -7.329 18.321 -7.639 1.00 91.81 188 ARG A CA 1
ATOM 1482 C C . ARG A 1 188 ? -5.979 18.115 -6.949 1.00 91.81 188 ARG A C 1
ATOM 1484 O O . ARG A 1 188 ? -5.009 18.781 -7.317 1.00 91.81 188 ARG A O 1
ATOM 1491 N N . VAL A 1 189 ? -5.901 17.190 -5.989 1.00 90.38 189 VAL A N 1
ATOM 1492 C CA . VAL A 1 189 ? -4.649 16.850 -5.285 1.00 90.38 189 VAL A CA 1
ATOM 1493 C C . VAL A 1 189 ? -3.590 16.361 -6.274 1.00 90.38 189 VAL A C 1
ATOM 1495 O O . VAL A 1 189 ? -2.445 16.818 -6.245 1.00 90.38 189 VAL A O 1
ATOM 1498 N N . LEU A 1 190 ? -3.976 15.495 -7.209 1.00 87.50 190 LEU A N 1
ATOM 1499 C CA . LEU A 1 190 ? -3.067 14.965 -8.219 1.00 87.50 190 LEU A CA 1
ATOM 1500 C C . LEU A 1 190 ? -2.598 16.023 -9.218 1.00 87.50 190 LEU A C 1
ATOM 1502 O O . LEU A 1 190 ? -1.411 16.063 -9.537 1.00 87.50 190 LEU A O 1
ATOM 1506 N N . LYS A 1 191 ? -3.478 16.920 -9.678 1.00 87.44 191 LYS A N 1
ATOM 1507 C CA . LYS A 1 191 ? -3.094 18.041 -10.558 1.00 87.44 191 LYS A CA 1
ATOM 1508 C C . LYS A 1 191 ? -2.017 18.917 -9.922 1.00 87.44 191 LYS A C 1
ATOM 1510 O O . LYS A 1 191 ? -1.110 19.366 -10.622 1.00 87.44 191 LYS A O 1
ATOM 1515 N N . ILE A 1 192 ? -2.102 19.148 -8.612 1.00 85.19 192 ILE A N 1
ATOM 1516 C CA . ILE A 1 192 ? -1.073 19.877 -7.864 1.00 85.19 192 ILE A CA 1
ATOM 1517 C C . ILE A 1 192 ? 0.216 19.052 -7.831 1.00 85.19 192 ILE A C 1
ATOM 1519 O O . ILE A 1 192 ? 1.253 19.546 -8.268 1.00 85.19 192 ILE A O 1
ATOM 1523 N N . ALA A 1 193 ? 0.143 17.784 -7.416 1.00 81.81 193 ALA A N 1
ATOM 1524 C CA . ALA A 1 193 ? 1.309 16.906 -7.318 1.00 81.81 193 ALA A CA 1
ATOM 1525 C C . ALA A 1 193 ? 2.077 16.781 -8.647 1.00 81.81 193 ALA A C 1
ATOM 1527 O O . ALA A 1 193 ? 3.295 16.919 -8.682 1.00 81.81 193 ALA A O 1
ATOM 1528 N N . VAL A 1 194 ? 1.384 16.601 -9.772 1.00 81.75 194 VAL A N 1
ATOM 1529 C CA . VAL A 1 194 ? 2.022 16.500 -11.097 1.00 81.75 194 VAL A CA 1
ATOM 1530 C C . VAL A 1 194 ? 2.784 17.779 -11.472 1.00 81.75 194 VAL A C 1
ATOM 1532 O O . VAL A 1 194 ? 3.848 17.702 -12.100 1.00 81.75 194 VAL A O 1
ATOM 1535 N N . LYS A 1 195 ? 2.268 18.952 -11.077 1.00 79.75 195 LYS A N 1
ATOM 1536 C CA . LYS A 1 195 ? 2.867 20.260 -11.383 1.00 79.75 195 LYS A CA 1
ATOM 1537 C C . LYS A 1 195 ? 4.028 20.619 -10.458 1.00 79.75 195 LYS A C 1
ATOM 1539 O O . LYS A 1 195 ? 5.038 21.116 -10.951 1.00 79.75 195 LYS A O 1
ATOM 1544 N N . SER A 1 196 ? 3.888 20.397 -9.153 1.00 74.06 196 SER A N 1
ATOM 1545 C CA . SER A 1 196 ? 4.797 20.952 -8.141 1.00 74.06 196 SER A CA 1
ATOM 1546 C C . SER A 1 196 ? 5.699 19.927 -7.453 1.00 74.06 196 SER A C 1
ATOM 1548 O O . SER A 1 196 ? 6.641 20.323 -6.766 1.00 74.06 196 SER A O 1
ATOM 1550 N N . ASP A 1 197 ? 5.467 18.622 -7.626 1.00 75.56 197 ASP A N 1
ATOM 1551 C CA . ASP A 1 197 ? 6.225 17.615 -6.887 1.00 75.56 197 ASP A CA 1
ATOM 1552 C C . ASP A 1 197 ? 7.609 17.366 -7.502 1.00 75.56 197 ASP A C 1
ATOM 1554 O O . ASP A 1 197 ? 7.772 16.732 -8.552 1.00 75.56 197 ASP A O 1
ATOM 1558 N N . SER A 1 198 ? 8.638 17.826 -6.793 1.00 73.25 198 SER A N 1
ATOM 1559 C CA . SER A 1 198 ? 10.044 17.593 -7.128 1.00 73.25 198 SER A CA 1
ATOM 1560 C C . SER A 1 198 ? 10.450 16.114 -7.061 1.00 73.25 198 SER A C 1
ATOM 1562 O O . SER A 1 198 ? 11.495 15.742 -7.600 1.00 73.25 198 SER A O 1
ATOM 1564 N N . LYS A 1 199 ? 9.627 15.250 -6.448 1.00 82.69 199 LYS A N 1
ATOM 1565 C CA . LYS A 1 199 ? 9.852 13.802 -6.320 1.00 82.69 199 LYS A CA 1
ATOM 1566 C C . LYS A 1 199 ? 9.199 12.971 -7.430 1.00 82.69 199 LYS A C 1
ATOM 1568 O O . LYS A 1 199 ? 9.183 11.744 -7.323 1.00 82.69 199 LYS A O 1
ATOM 1573 N N . ARG A 1 200 ? 8.689 13.590 -8.500 1.00 88.00 200 ARG A N 1
ATOM 1574 C CA . ARG A 1 200 ? 8.200 12.868 -9.688 1.00 88.00 200 ARG A CA 1
ATOM 1575 C C . ARG A 1 200 ? 9.334 12.204 -10.472 1.00 88.00 200 ARG A C 1
ATOM 1577 O O . ARG A 1 200 ? 10.468 12.690 -10.495 1.00 88.00 200 ARG A O 1
ATOM 1584 N N . PHE A 1 201 ? 9.011 11.122 -11.176 1.00 92.19 201 PHE A N 1
ATOM 1585 C CA . PHE A 1 201 ? 9.977 10.445 -12.030 1.00 92.19 201 PHE A CA 1
ATOM 1586 C C . PHE A 1 201 ? 10.488 11.353 -13.163 1.00 92.19 201 PHE A C 1
ATOM 1588 O O . PHE A 1 201 ? 9.720 11.929 -13.937 1.00 92.19 201 PHE A O 1
ATOM 1595 N N . ASN A 1 202 ? 11.815 11.435 -13.296 1.00 91.75 202 ASN A N 1
ATOM 1596 C CA . ASN A 1 202 ? 12.477 12.133 -14.394 1.00 91.75 202 ASN A CA 1
ATOM 1597 C C . ASN A 1 202 ? 13.225 11.136 -15.305 1.00 91.75 202 ASN A C 1
ATOM 1599 O O . ASN A 1 202 ? 14.284 10.639 -14.902 1.00 91.75 202 ASN A O 1
ATOM 1603 N N . PRO A 1 203 ? 12.759 10.892 -16.548 1.00 91.12 203 PRO A N 1
ATOM 1604 C CA . PRO A 1 203 ? 13.404 9.957 -17.474 1.00 91.12 203 PRO A CA 1
ATOM 1605 C C . PRO A 1 203 ? 14.787 10.425 -17.962 1.00 91.12 203 PRO A C 1
ATOM 1607 O O . PRO A 1 203 ? 15.598 9.608 -18.404 1.00 91.12 203 PRO A O 1
ATOM 1610 N N . LEU A 1 204 ? 15.103 11.721 -17.843 1.00 92.19 204 LEU A N 1
ATOM 1611 C CA . LEU A 1 204 ? 16.368 12.315 -18.293 1.00 92.19 204 LEU A CA 1
ATOM 1612 C C . LEU A 1 204 ? 17.466 12.314 -17.223 1.00 92.19 204 LEU A C 1
ATOM 1614 O O . LEU A 1 204 ? 18.616 12.649 -17.513 1.00 92.19 204 LEU A O 1
ATOM 1618 N N . LYS A 1 205 ? 17.170 11.872 -15.997 1.00 92.69 205 LYS A N 1
ATOM 1619 C CA . LYS A 1 205 ? 18.130 11.902 -14.885 1.00 92.69 205 LYS A CA 1
ATOM 1620 C C . LYS A 1 205 ? 19.448 11.172 -15.193 1.00 92.69 205 LYS A C 1
ATOM 1622 O O . LYS A 1 205 ? 19.475 10.187 -15.939 1.00 92.69 205 LYS A O 1
ATOM 1627 N N . LYS A 1 206 ? 20.539 11.613 -14.550 1.00 94.75 206 LYS A N 1
ATOM 1628 C CA . LYS A 1 206 ? 21.909 11.102 -14.771 1.00 94.75 206 LYS A CA 1
ATOM 1629 C C . LYS A 1 206 ? 22.040 9.589 -14.569 1.00 94.75 206 LYS A C 1
ATOM 1631 O O . LYS A 1 206 ? 22.661 8.910 -15.377 1.00 94.75 206 LYS A O 1
ATOM 1636 N N . ALA A 1 207 ? 21.385 9.044 -13.541 1.00 94.56 207 ALA A N 1
ATOM 1637 C CA . ALA A 1 207 ? 21.414 7.608 -13.236 1.00 94.56 207 ALA A CA 1
ATOM 1638 C C . ALA A 1 207 ? 20.911 6.715 -14.390 1.00 94.56 207 ALA A C 1
ATOM 1640 O O . ALA A 1 207 ? 21.229 5.523 -14.425 1.00 94.56 207 ALA A O 1
ATOM 1641 N N . LEU A 1 208 ? 20.148 7.287 -15.332 1.00 95.69 208 LEU A N 1
ATOM 1642 C CA . LEU A 1 208 ? 19.595 6.577 -16.478 1.00 95.69 208 LEU A CA 1
ATOM 1643 C C . LEU A 1 208 ? 20.440 6.674 -17.761 1.00 95.69 208 LEU A C 1
ATOM 1645 O O . LEU A 1 208 ? 20.175 5.925 -18.698 1.00 95.69 208 LEU A O 1
ATOM 1649 N N . ILE A 1 209 ? 21.496 7.502 -17.794 1.00 95.56 209 ILE A N 1
ATOM 1650 C CA . ILE A 1 209 ? 22.364 7.687 -18.978 1.00 95.56 209 ILE A CA 1
ATOM 1651 C C . ILE A 1 209 ? 22.885 6.344 -19.503 1.00 95.56 209 ILE A C 1
ATOM 1653 O O . ILE A 1 209 ? 22.753 6.048 -20.683 1.00 95.56 209 ILE A O 1
ATOM 1657 N N . LYS A 1 210 ? 23.391 5.477 -18.619 1.00 94.88 210 LYS A N 1
ATOM 1658 C CA . LYS A 1 210 ? 23.932 4.162 -19.008 1.00 94.88 210 LYS A CA 1
ATOM 1659 C C . LYS A 1 210 ? 22.913 3.228 -19.671 1.00 94.88 210 LYS A C 1
ATOM 1661 O O . LYS A 1 210 ? 23.316 2.288 -20.345 1.00 94.88 210 LYS A O 1
ATOM 1666 N N . TYR A 1 211 ? 21.618 3.429 -19.420 1.00 93.81 211 TYR A N 1
ATOM 1667 C CA . TYR A 1 211 ? 20.549 2.658 -20.054 1.00 93.81 211 TYR A CA 1
ATOM 1668 C C . TYR A 1 211 ? 20.172 3.293 -21.394 1.00 93.81 211 TYR A C 1
ATOM 1670 O O . TYR A 1 211 ? 20.107 2.584 -22.394 1.00 93.81 211 TYR A O 1
ATOM 1678 N N . ARG A 1 212 ? 20.066 4.627 -21.447 1.00 94.44 212 ARG A N 1
ATOM 1679 C CA . ARG A 1 212 ? 19.820 5.364 -22.696 1.00 94.44 212 ARG A CA 1
ATOM 1680 C C . ARG A 1 212 ? 20.915 5.133 -23.737 1.00 94.44 212 ARG A C 1
ATOM 1682 O O . ARG A 1 212 ? 20.598 4.861 -24.886 1.00 94.44 212 ARG A O 1
ATOM 1689 N N . ASN A 1 213 ? 22.184 5.095 -23.322 1.00 94.50 213 ASN A N 1
ATOM 1690 C CA . ASN A 1 213 ? 23.319 4.766 -24.197 1.00 94.50 213 ASN A CA 1
ATOM 1691 C C . ASN A 1 213 ? 23.253 3.336 -24.766 1.00 94.50 213 ASN A C 1
ATOM 1693 O O . ASN A 1 213 ? 23.947 3.027 -25.724 1.00 94.50 213 ASN A O 1
ATOM 1697 N N . LYS A 1 214 ? 22.426 2.459 -24.183 1.00 93.62 214 LYS A N 1
ATOM 1698 C CA . LYS A 1 214 ? 22.138 1.109 -24.690 1.00 93.62 214 LYS A CA 1
ATOM 1699 C C . LYS A 1 214 ? 20.841 1.053 -25.509 1.00 93.62 214 LYS A C 1
ATOM 1701 O O . LYS A 1 214 ? 20.312 -0.032 -25.719 1.00 93.62 214 LYS A O 1
ATOM 1706 N N . GLY A 1 215 ? 20.289 2.204 -25.900 1.00 91.75 215 GLY A N 1
ATOM 1707 C CA . GLY A 1 215 ? 19.014 2.312 -26.615 1.00 91.75 215 GLY A CA 1
ATOM 1708 C C . GLY A 1 215 ? 17.777 2.099 -25.737 1.00 91.75 215 GLY A C 1
ATOM 1709 O O . GLY A 1 215 ? 16.683 1.895 -26.253 1.00 91.75 215 GLY A O 1
ATOM 1710 N N . ILE A 1 216 ? 17.922 2.119 -24.408 1.00 91.56 216 ILE A N 1
ATOM 1711 C CA . ILE A 1 216 ? 16.839 1.798 -23.475 1.00 91.56 216 ILE A CA 1
ATOM 1712 C C . ILE A 1 216 ? 16.327 3.074 -22.806 1.00 91.56 216 ILE A C 1
ATOM 1714 O O . ILE A 1 216 ? 16.983 3.645 -21.931 1.00 91.56 216 ILE A O 1
ATOM 1718 N N . ASN A 1 217 ? 15.111 3.472 -23.176 1.00 91.44 217 ASN A N 1
ATOM 1719 C CA . ASN A 1 217 ? 14.417 4.627 -22.616 1.00 91.44 217 ASN A CA 1
ATOM 1720 C C . ASN A 1 217 ? 13.308 4.169 -21.662 1.00 91.44 217 ASN A C 1
ATOM 1722 O O . ASN A 1 217 ? 12.319 3.578 -22.090 1.00 91.44 217 ASN A O 1
ATOM 1726 N N . ILE A 1 218 ? 13.472 4.442 -20.364 1.00 92.50 218 ILE A N 1
ATOM 1727 C CA . ILE A 1 218 ? 12.409 4.223 -19.375 1.00 92.50 218 ILE A CA 1
ATOM 1728 C C . ILE A 1 218 ? 11.415 5.377 -19.479 1.00 92.50 218 ILE A C 1
ATOM 1730 O O . ILE A 1 218 ? 11.794 6.535 -19.292 1.00 92.50 218 ILE A O 1
ATOM 1734 N N . LEU A 1 219 ? 10.161 5.058 -19.783 1.00 91.06 219 LEU A N 1
ATOM 1735 C CA . LEU A 1 219 ? 9.096 6.040 -19.954 1.00 91.06 219 LEU A CA 1
ATOM 1736 C C . LEU A 1 219 ? 8.423 6.353 -18.616 1.00 91.06 219 LEU A C 1
ATOM 1738 O O . LEU A 1 219 ? 8.514 5.576 -17.665 1.00 91.06 219 LEU A O 1
ATOM 1742 N N . LYS A 1 220 ? 7.756 7.505 -18.546 1.00 90.56 220 LYS A N 1
ATOM 1743 C CA . LYS A 1 220 ? 6.831 7.810 -17.451 1.00 90.56 220 LYS A CA 1
ATOM 1744 C C . LYS A 1 220 ? 5.515 7.049 -17.647 1.00 90.56 220 LYS A C 1
ATOM 1746 O O . LYS A 1 220 ? 5.139 6.744 -18.780 1.00 90.56 220 LYS A O 1
ATOM 1751 N N . SER A 1 221 ? 4.804 6.805 -16.556 1.00 89.38 221 SER A N 1
ATOM 1752 C CA . SER A 1 221 ? 3.443 6.268 -16.569 1.00 89.38 221 SER A CA 1
ATOM 1753 C C . SER A 1 221 ? 2.491 7.051 -17.477 1.00 89.38 221 SER A C 1
ATOM 1755 O O . SER A 1 221 ? 2.471 8.282 -17.511 1.00 89.38 221 SER A O 1
ATOM 1757 N N . GLY A 1 222 ? 1.692 6.288 -18.227 1.00 75.75 222 GLY A N 1
ATOM 1758 C CA . GLY A 1 222 ? 0.649 6.759 -19.139 1.00 75.75 222 GLY A CA 1
ATOM 1759 C C . GLY A 1 222 ? 1.113 7.555 -20.358 1.00 75.75 222 GLY A C 1
ATOM 1760 O O . GLY A 1 222 ? 0.289 8.198 -21.003 1.00 75.75 222 GLY A O 1
ATOM 1761 N N . LEU A 1 223 ? 2.384 7.454 -20.747 1.00 64.50 223 LEU A N 1
ATOM 1762 C CA . LEU A 1 223 ? 2.801 7.734 -22.122 1.00 64.50 223 LEU A CA 1
ATOM 1763 C C . LEU A 1 223 ? 2.352 6.578 -23.034 1.00 64.50 223 LEU A C 1
ATOM 1765 O O . LEU A 1 223 ? 2.975 5.518 -23.047 1.00 64.50 223 LEU A O 1
ATOM 1769 N N . LYS A 1 224 ? 1.286 6.773 -23.822 1.00 53.41 224 LYS A N 1
ATOM 1770 C CA . LYS A 1 224 ? 0.877 5.842 -24.895 1.00 53.41 224 LYS A CA 1
ATOM 1771 C C . LYS A 1 224 ? 0.947 6.555 -26.243 1.00 53.41 224 LYS A C 1
ATOM 1773 O O . LYS A 1 224 ? 0.241 7.533 -26.455 1.00 53.41 224 LYS A O 1
ATOM 1778 N N . GLY A 1 225 ? 1.789 6.062 -27.154 1.00 49.00 225 GLY A N 1
ATOM 1779 C CA . GLY A 1 225 ? 1.870 6.584 -28.527 1.00 49.00 225 GLY A CA 1
ATOM 1780 C C . GLY A 1 225 ? 2.300 8.054 -28.628 1.00 49.00 225 GLY A C 1
ATOM 1781 O O . GLY A 1 225 ? 1.845 8.750 -29.522 1.00 49.00 225 GLY A O 1
ATOM 1782 N N . GLY A 1 226 ? 3.125 8.542 -27.694 1.00 48.12 226 GLY A N 1
ATOM 1783 C CA . GLY A 1 226 ? 3.592 9.937 -27.676 1.00 48.12 226 GLY A CA 1
ATOM 1784 C C . GLY A 1 226 ? 2.636 10.938 -27.015 1.00 48.12 226 GLY A C 1
ATOM 1785 O O . GLY A 1 226 ? 2.980 12.110 -26.914 1.00 48.12 226 GLY A O 1
ATOM 1786 N N . ILE A 1 227 ? 1.479 10.488 -26.517 1.00 45.94 227 ILE A N 1
ATOM 1787 C CA . ILE A 1 227 ? 0.512 11.324 -25.796 1.00 45.94 227 ILE A CA 1
ATOM 1788 C C . ILE A 1 227 ? 0.610 11.013 -24.296 1.00 45.94 227 ILE A C 1
ATOM 1790 O O . ILE A 1 227 ? 0.459 9.856 -23.887 1.00 45.94 227 ILE A O 1
ATOM 1794 N N . GLU A 1 228 ? 0.866 12.032 -23.470 1.00 57.78 228 GLU A N 1
ATOM 1795 C CA . GLU A 1 228 ? 0.804 11.931 -22.005 1.00 57.78 228 GLU A CA 1
ATOM 1796 C C . GLU A 1 228 ? -0.671 11.816 -21.570 1.00 57.78 228 GLU A C 1
ATOM 1798 O O . GLU A 1 228 ? -1.397 12.803 -21.515 1.00 57.78 228 GLU A O 1
ATOM 1803 N N . LYS A 1 229 ? -1.135 10.589 -21.300 1.00 57.81 229 LYS A N 1
ATOM 1804 C CA . LYS A 1 229 ? -2.472 10.283 -20.749 1.00 57.81 229 LYS A CA 1
ATOM 1805 C C . LYS A 1 229 ? -2.436 9.817 -19.285 1.00 57.81 229 LYS A C 1
ATOM 1807 O O . LYS A 1 229 ? -3.485 9.526 -18.723 1.00 57.81 229 LYS A O 1
ATOM 1812 N N . GLY A 1 230 ? -1.254 9.699 -18.677 1.00 64.62 230 GLY A N 1
ATOM 1813 C CA . GLY A 1 230 ? -1.084 9.331 -17.264 1.00 64.62 230 GLY A CA 1
ATOM 1814 C C . GLY A 1 230 ? -0.580 10.474 -16.404 1.00 64.62 230 GLY A C 1
ATOM 1815 O O . GLY A 1 230 ? -0.301 11.566 -16.891 1.00 64.62 230 GLY A O 1
ATOM 1816 N N . ARG A 1 231 ? -0.432 10.198 -15.105 1.00 81.56 231 ARG A N 1
ATOM 1817 C CA . ARG A 1 231 ? 0.022 11.193 -14.122 1.00 81.56 231 ARG A CA 1
ATOM 1818 C C . ARG A 1 231 ? 1.532 11.449 -14.228 1.00 81.56 231 ARG A C 1
ATOM 1820 O O . ARG A 1 231 ? 2.012 12.500 -13.814 1.00 81.56 231 ARG A O 1
ATOM 1827 N N . GLY A 1 232 ? 2.286 10.521 -14.820 1.00 87.25 232 GLY A N 1
ATOM 1828 C CA . GLY A 1 232 ? 3.715 10.668 -15.086 1.00 87.25 232 GLY A CA 1
ATOM 1829 C C . GLY A 1 232 ? 4.582 10.745 -13.824 1.00 87.25 232 GLY A C 1
ATOM 1830 O O . GLY A 1 232 ? 5.701 11.264 -13.878 1.00 87.25 232 GLY A O 1
ATOM 1831 N N . LEU A 1 233 ? 4.074 10.264 -12.686 1.00 91.00 233 LEU A N 1
ATOM 1832 C CA . LEU A 1 233 ? 4.744 10.339 -11.386 1.00 91.00 233 LEU A CA 1
ATOM 1833 C C . LEU A 1 233 ? 5.746 9.198 -11.181 1.00 91.00 233 LEU A C 1
ATOM 1835 O O . LEU A 1 233 ? 6.663 9.328 -10.361 1.00 91.00 233 LEU A O 1
ATOM 1839 N N . VAL A 1 234 ? 5.602 8.108 -11.939 1.00 94.00 234 VAL A N 1
ATOM 1840 C CA . VAL A 1 234 ? 6.413 6.888 -11.832 1.00 94.00 234 VAL A CA 1
ATOM 1841 C C . VAL A 1 234 ? 7.020 6.453 -13.166 1.00 94.00 234 VAL A C 1
ATOM 1843 O O . VAL A 1 234 ? 6.512 6.822 -14.226 1.00 94.00 234 VAL A O 1
ATOM 1846 N N . PRO A 1 235 ? 8.117 5.670 -13.145 1.00 95.19 235 PRO A N 1
ATOM 1847 C CA . PRO A 1 235 ? 8.546 4.921 -14.322 1.00 95.19 235 PRO A CA 1
ATOM 1848 C C . PRO A 1 235 ? 7.524 3.835 -14.689 1.00 95.19 235 PRO A C 1
ATOM 1850 O O . PRO A 1 235 ? 6.934 3.220 -13.802 1.00 95.19 235 PRO A O 1
ATOM 1853 N N . ASP A 1 236 ? 7.380 3.557 -15.983 1.00 94.62 236 ASP A N 1
ATOM 1854 C CA . ASP A 1 236 ? 6.613 2.424 -16.506 1.00 94.62 236 ASP A CA 1
ATOM 1855 C C . ASP A 1 236 ? 7.536 1.438 -17.236 1.00 94.62 236 ASP A C 1
ATOM 1857 O O . ASP A 1 236 ? 8.224 1.780 -18.207 1.00 94.62 236 ASP A O 1
ATOM 1861 N N . PHE A 1 237 ? 7.552 0.194 -16.761 1.00 95.62 237 PHE A N 1
ATOM 1862 C CA . PHE A 1 237 ? 8.391 -0.876 -17.292 1.00 95.62 237 PHE A CA 1
ATOM 1863 C C . PHE A 1 237 ? 7.680 -1.777 -18.312 1.00 95.62 237 PHE A C 1
ATOM 1865 O O . PHE A 1 237 ? 8.327 -2.655 -18.885 1.00 95.62 237 PHE A O 1
ATOM 1872 N N . LEU A 1 238 ? 6.399 -1.549 -18.635 1.00 92.62 238 LEU A N 1
ATOM 1873 C CA . LEU A 1 238 ? 5.678 -2.331 -19.657 1.00 92.62 238 LEU A CA 1
ATOM 1874 C C . LEU A 1 238 ? 6.305 -2.229 -21.056 1.00 92.62 238 LEU A C 1
ATOM 1876 O O . LEU A 1 238 ? 6.232 -3.177 -21.844 1.00 92.62 238 LEU A O 1
ATOM 1880 N N . HIS A 1 239 ? 6.953 -1.099 -21.347 1.00 90.25 239 HIS A N 1
ATOM 1881 C CA . HIS A 1 239 ? 7.683 -0.853 -22.596 1.00 90.25 239 HIS A CA 1
ATOM 1882 C C . HIS A 1 239 ? 9.143 -1.321 -22.556 1.00 90.25 239 HIS A C 1
ATOM 1884 O O . HIS A 1 239 ? 9.820 -1.319 -23.580 1.00 90.25 239 HIS A O 1
ATOM 1890 N N . THR A 1 240 ? 9.628 -1.755 -21.391 1.00 94.00 240 THR A N 1
ATOM 1891 C CA . THR A 1 240 ? 10.966 -2.333 -21.219 1.00 94.00 240 THR A CA 1
ATOM 1892 C C . THR A 1 240 ? 10.869 -3.685 -20.511 1.00 94.00 240 THR A C 1
ATOM 1894 O O . THR A 1 240 ? 11.401 -3.865 -19.409 1.00 94.00 240 THR A O 1
ATOM 1897 N N . PRO A 1 241 ? 10.188 -4.667 -21.144 1.00 95.12 241 PRO A N 1
ATOM 1898 C CA . PRO A 1 241 ? 9.881 -5.944 -20.518 1.00 95.12 241 PRO A CA 1
ATOM 1899 C C . PRO A 1 241 ? 11.131 -6.659 -20.012 1.00 95.12 241 PRO A C 1
ATOM 1901 O O . PRO A 1 241 ? 11.053 -7.305 -18.984 1.00 95.12 241 PRO A O 1
ATOM 1904 N N . GLN A 1 242 ? 12.315 -6.456 -20.599 1.00 96.19 242 GLN A N 1
ATOM 1905 C CA . GLN A 1 242 ? 13.585 -7.009 -20.105 1.00 96.19 242 GLN A CA 1
ATOM 1906 C C . GLN A 1 242 ? 13.908 -6.694 -18.627 1.00 96.19 242 GLN A C 1
ATOM 1908 O O . GLN A 1 242 ? 14.813 -7.309 -18.044 1.00 96.19 242 GLN A O 1
ATOM 1913 N N . TYR A 1 243 ? 13.223 -5.723 -18.018 1.00 97.38 243 TYR A N 1
ATOM 1914 C CA . TYR A 1 243 ? 13.320 -5.406 -16.595 1.00 97.38 243 TYR A CA 1
ATOM 1915 C C . TYR A 1 243 ? 12.195 -5.961 -15.730 1.00 97.38 243 TYR A C 1
ATOM 1917 O O . TYR A 1 243 ? 12.374 -6.004 -14.511 1.00 97.38 243 TYR A O 1
ATOM 1925 N N . LEU A 1 244 ? 11.093 -6.404 -16.330 1.00 97.88 244 LEU A N 1
ATOM 1926 C CA . LEU A 1 244 ? 10.071 -7.183 -15.647 1.00 97.88 244 LEU A CA 1
ATOM 1927 C C . LEU A 1 244 ? 10.606 -8.579 -15.316 1.00 97.88 244 LEU A C 1
ATOM 1929 O O . LEU A 1 244 ? 11.573 -9.069 -15.917 1.00 97.88 244 LEU A O 1
ATOM 1933 N N . PHE A 1 245 ? 9.984 -9.222 -14.336 1.00 96.94 245 PHE A N 1
ATOM 1934 C CA . PHE A 1 245 ? 10.299 -10.600 -13.984 1.00 96.94 245 PHE A CA 1
ATOM 1935 C C . PHE A 1 245 ? 10.162 -11.525 -15.200 1.00 96.94 245 PHE A C 1
ATOM 1937 O O . PHE A 1 245 ? 9.139 -11.533 -15.879 1.00 96.94 245 PHE A O 1
ATOM 1944 N N . ASN A 1 246 ? 11.236 -12.259 -15.505 1.00 94.94 246 ASN A N 1
ATOM 1945 C CA . ASN A 1 246 ? 11.359 -13.146 -16.671 1.00 94.94 246 ASN A CA 1
ATOM 1946 C C . ASN A 1 246 ? 10.995 -12.516 -18.028 1.00 94.94 246 ASN A C 1
ATOM 1948 O O . ASN A 1 246 ? 10.657 -13.229 -18.966 1.00 94.94 246 ASN A O 1
ATOM 1952 N N . ALA A 1 247 ? 11.077 -11.190 -18.147 1.00 96.50 247 ALA A N 1
ATOM 1953 C CA . ALA A 1 247 ? 10.631 -10.450 -19.322 1.00 96.50 247 ALA A CA 1
ATOM 1954 C C . ALA A 1 247 ? 9.152 -10.628 -19.713 1.00 96.50 247 ALA A C 1
ATOM 1956 O O . ALA A 1 247 ? 8.755 -10.322 -20.839 1.00 96.50 247 ALA A O 1
ATOM 1957 N N . ASP A 1 248 ? 8.324 -11.068 -18.768 1.00 96.31 248 ASP A N 1
ATOM 1958 C CA . ASP A 1 248 ? 6.912 -11.338 -18.990 1.00 96.31 248 ASP A CA 1
ATOM 1959 C C . ASP A 1 248 ? 6.054 -10.124 -18.596 1.00 96.31 248 ASP A C 1
ATOM 1961 O O . ASP A 1 248 ? 6.076 -9.637 -17.463 1.00 96.31 248 ASP A O 1
ATOM 1965 N N . LYS A 1 249 ? 5.265 -9.634 -19.559 1.00 95.94 249 LYS A N 1
ATOM 1966 C CA . LYS A 1 249 ? 4.397 -8.460 -19.398 1.00 95.94 249 LYS A CA 1
ATOM 1967 C C . LYS A 1 249 ? 3.259 -8.672 -18.398 1.00 95.94 249 LYS A C 1
ATOM 1969 O O . LYS A 1 249 ? 2.722 -7.675 -17.920 1.00 95.94 249 LYS A O 1
ATOM 1974 N N . ARG A 1 250 ? 2.892 -9.914 -18.055 1.00 96.69 250 ARG A N 1
ATOM 1975 C CA . ARG A 1 250 ? 1.896 -10.200 -17.002 1.00 96.69 250 ARG A CA 1
ATOM 1976 C C . ARG A 1 250 ? 2.333 -9.625 -15.654 1.00 96.69 250 ARG A C 1
ATOM 1978 O O . ARG A 1 250 ? 1.520 -9.042 -14.947 1.00 96.69 250 ARG A O 1
ATOM 1985 N N . PHE A 1 251 ? 3.635 -9.649 -15.367 1.00 97.44 251 PHE A N 1
ATOM 1986 C CA . PHE A 1 251 ? 4.218 -9.054 -14.161 1.00 97.44 251 PHE A CA 1
ATOM 1987 C C . PHE A 1 251 ? 4.224 -7.522 -14.148 1.00 97.44 251 PHE A C 1
ATOM 1989 O O . PHE A 1 251 ? 4.629 -6.942 -13.147 1.00 97.44 251 PHE A O 1
ATOM 1996 N N . GLY A 1 252 ? 3.816 -6.859 -15.234 1.00 95.88 252 GLY A N 1
ATOM 1997 C CA . GLY A 1 252 ? 3.657 -5.404 -15.303 1.00 95.88 252 GLY A CA 1
ATOM 1998 C C . GLY A 1 252 ? 2.204 -4.926 -15.189 1.00 95.88 252 GLY A C 1
ATOM 1999 O O . GLY A 1 252 ? 1.953 -3.744 -15.411 1.00 95.88 252 GLY A O 1
ATOM 2000 N N . LYS A 1 253 ? 1.253 -5.837 -14.934 1.00 95.50 253 LYS A N 1
ATOM 2001 C CA . LYS A 1 253 ? -0.199 -5.575 -14.954 1.00 95.50 253 LYS A CA 1
ATOM 2002 C C . LYS A 1 253 ? -0.932 -6.157 -13.738 1.00 95.50 253 LYS A C 1
ATOM 2004 O O . LYS A 1 253 ? -2.128 -6.421 -13.818 1.00 95.50 253 LYS A O 1
ATOM 2009 N N . ILE A 1 254 ? -0.220 -6.426 -12.645 1.00 97.38 254 ILE A N 1
ATOM 2010 C CA . ILE A 1 254 ? -0.825 -7.012 -11.445 1.00 97.38 254 ILE A CA 1
ATOM 2011 C C . ILE A 1 254 ? -1.661 -5.938 -10.763 1.00 97.38 254 ILE A C 1
ATOM 2013 O O . ILE A 1 254 ? -1.128 -4.881 -10.462 1.00 97.38 254 ILE A O 1
ATOM 2017 N N . LYS A 1 255 ? -2.947 -6.186 -10.529 1.00 96.31 255 LYS A N 1
ATOM 2018 C CA . LYS A 1 255 ? -3.823 -5.272 -9.789 1.00 96.31 255 LYS A CA 1
ATOM 2019 C C . LYS A 1 255 ? -4.048 -5.799 -8.379 1.00 96.31 255 LYS A C 1
ATOM 2021 O O . LYS A 1 255 ? -4.286 -6.994 -8.211 1.00 96.31 255 LYS A O 1
ATOM 2026 N N . ILE A 1 256 ? -3.959 -4.908 -7.397 1.00 96.44 256 ILE A N 1
ATOM 2027 C CA . ILE A 1 256 ? -4.295 -5.177 -5.994 1.00 96.44 256 ILE A CA 1
ATOM 2028 C C . ILE A 1 256 ? -5.066 -3.992 -5.416 1.00 96.44 256 ILE A C 1
ATOM 2030 O O . ILE A 1 256 ? -4.881 -2.867 -5.885 1.00 96.44 256 ILE A O 1
ATOM 2034 N N . LYS A 1 257 ? -5.843 -4.232 -4.358 1.00 96.00 257 LYS A N 1
ATOM 2035 C CA . LYS A 1 257 ? -6.310 -3.186 -3.443 1.00 96.00 257 LYS A CA 1
ATOM 2036 C C . LYS A 1 257 ? -5.149 -2.834 -2.504 1.00 96.00 257 LYS A C 1
ATOM 2038 O O . LYS A 1 257 ? -4.567 -3.716 -1.873 1.00 96.00 257 LYS A O 1
ATOM 2043 N N . VAL A 1 258 ? -4.716 -1.576 -2.514 1.00 94.69 258 VAL A N 1
ATOM 2044 C CA . VAL A 1 258 ? -3.534 -1.120 -1.766 1.00 94.69 258 VAL A CA 1
ATOM 2045 C C . VAL A 1 258 ? -3.903 -0.942 -0.303 1.00 94.69 258 VAL A C 1
ATOM 2047 O O . VAL A 1 258 ? -4.809 -0.192 0.027 1.00 94.69 258 VAL A O 1
ATOM 2050 N N . THR A 1 259 ? -3.151 -1.580 0.584 1.00 92.69 259 THR A N 1
ATOM 2051 C CA . THR A 1 259 ? -3.462 -1.625 2.019 1.00 92.69 259 THR A CA 1
ATOM 2052 C C . THR A 1 259 ? -2.914 -0.431 2.799 1.00 92.69 259 THR A C 1
ATOM 2054 O O . THR A 1 259 ? -3.314 -0.198 3.935 1.00 92.69 259 THR A O 1
ATOM 2057 N N . GLY A 1 260 ? -1.955 0.302 2.224 1.00 87.12 260 GLY A N 1
ATOM 2058 C CA . GLY A 1 260 ? -1.166 1.322 2.926 1.00 87.12 260 GLY A CA 1
ATOM 2059 C C . GLY A 1 260 ? 0.095 0.775 3.611 1.00 87.12 260 GLY A C 1
ATOM 2060 O O . GLY A 1 260 ? 0.895 1.556 4.138 1.00 87.12 260 GLY A O 1
ATOM 2061 N N . ILE A 1 261 ? 0.318 -0.546 3.561 1.00 88.62 261 ILE A N 1
ATOM 2062 C CA . ILE A 1 261 ? 1.501 -1.219 4.111 1.00 88.62 261 ILE A CA 1
ATOM 2063 C C . ILE A 1 261 ? 2.231 -1.986 3.006 1.00 88.62 261 ILE A C 1
ATOM 2065 O O . ILE A 1 261 ? 1.734 -2.980 2.480 1.00 88.62 261 ILE A O 1
ATOM 2069 N N . ASP A 1 262 ? 3.473 -1.583 2.718 1.00 90.12 262 ASP A N 1
ATOM 2070 C CA . ASP A 1 262 ? 4.263 -2.151 1.613 1.00 90.12 262 ASP A CA 1
ATOM 2071 C C . ASP A 1 262 ? 4.401 -3.681 1.688 1.00 90.12 262 ASP A C 1
ATOM 2073 O O . ASP A 1 262 ? 4.349 -4.368 0.669 1.00 90.12 262 ASP A O 1
ATOM 2077 N N . SER A 1 263 ? 4.609 -4.236 2.888 1.00 88.88 263 SER A N 1
ATOM 2078 C CA . SER A 1 263 ? 4.746 -5.684 3.061 1.00 88.88 263 SER A CA 1
ATOM 2079 C C . SER A 1 263 ? 3.483 -6.426 2.654 1.00 88.88 263 SER A C 1
ATOM 2081 O O . SER A 1 263 ? 3.581 -7.485 2.031 1.00 88.88 263 SER A O 1
ATOM 2083 N N . ASP A 1 264 ? 2.320 -5.886 2.998 1.00 91.00 264 ASP A N 1
ATOM 2084 C CA . ASP A 1 264 ? 1.037 -6.529 2.750 1.00 91.00 264 ASP A CA 1
ATOM 2085 C C . ASP A 1 264 ? 0.676 -6.404 1.274 1.00 91.00 264 ASP A C 1
ATOM 2087 O O . ASP A 1 264 ? 0.332 -7.407 0.654 1.00 91.00 264 ASP A O 1
ATOM 2091 N N . ASP A 1 265 ? 0.921 -5.242 0.666 1.00 94.62 265 ASP A N 1
ATOM 2092 C CA . ASP A 1 265 ? 0.787 -5.051 -0.780 1.00 94.62 265 ASP A CA 1
ATOM 2093 C C . ASP A 1 265 ? 1.645 -6.055 -1.563 1.00 94.62 265 ASP A C 1
ATOM 2095 O O . ASP A 1 265 ? 1.203 -6.667 -2.536 1.00 94.62 265 ASP A O 1
ATOM 2099 N N . PHE A 1 266 ? 2.889 -6.267 -1.129 1.00 94.56 266 PHE A N 1
ATOM 2100 C CA . PHE A 1 266 ? 3.793 -7.213 -1.776 1.00 94.56 266 PHE A CA 1
ATOM 2101 C C . PHE A 1 266 ? 3.326 -8.665 -1.613 1.00 94.56 266 PHE A C 1
ATOM 2103 O O . PHE A 1 266 ? 3.478 -9.464 -2.541 1.00 94.56 266 PHE A O 1
ATOM 2110 N N . ARG A 1 267 ? 2.744 -9.009 -0.457 1.00 93.19 267 ARG A N 1
ATOM 2111 C CA . ARG A 1 267 ? 2.116 -10.316 -0.225 1.00 93.19 267 ARG A CA 1
ATOM 2112 C C . ARG A 1 267 ? 0.924 -10.514 -1.165 1.00 93.19 267 ARG A C 1
ATOM 2114 O O . ARG A 1 267 ? 0.899 -11.526 -1.860 1.00 93.19 267 ARG A O 1
ATOM 2121 N N . LEU A 1 268 ? 0.021 -9.535 -1.258 1.00 94.56 268 LEU A N 1
ATOM 2122 C CA . LEU A 1 268 ? -1.132 -9.565 -2.167 1.00 94.56 268 LEU A CA 1
ATOM 2123 C C . LEU A 1 268 ? -0.698 -9.708 -3.631 1.00 94.56 268 LEU A C 1
ATOM 2125 O O . LEU A 1 268 ? -1.290 -10.474 -4.387 1.00 94.56 268 LEU A O 1
ATOM 2129 N N . CYS A 1 269 ? 0.390 -9.043 -4.032 1.00 96.31 269 CYS A N 1
ATOM 2130 C CA . CYS A 1 269 ? 0.954 -9.230 -5.368 1.00 96.31 269 CYS A CA 1
ATOM 2131 C C . CYS A 1 269 ? 1.428 -10.670 -5.602 1.00 96.31 269 CYS A C 1
ATOM 2133 O O . CYS A 1 269 ? 1.187 -11.226 -6.671 1.00 96.31 269 CYS A O 1
ATOM 2135 N N . ASN A 1 270 ? 2.106 -11.286 -4.628 1.00 95.38 270 ASN A N 1
ATOM 2136 C CA . ASN A 1 270 ? 2.556 -12.674 -4.757 1.00 95.38 270 ASN A CA 1
ATOM 2137 C C . ASN A 1 270 ? 1.360 -13.635 -4.840 1.00 95.38 270 ASN A C 1
ATOM 2139 O O . ASN A 1 270 ? 1.361 -14.516 -5.694 1.00 95.38 270 ASN A O 1
ATOM 2143 N N . GLU A 1 271 ? 0.322 -13.426 -4.028 1.00 94.25 271 GLU A N 1
ATOM 2144 C CA . GLU A 1 271 ? -0.932 -14.194 -4.082 1.00 94.25 271 GLU A CA 1
ATOM 2145 C C . GLU A 1 271 ? -1.638 -14.042 -5.437 1.00 94.25 271 GLU A C 1
ATOM 2147 O O . GLU A 1 271 ? -2.098 -15.027 -6.014 1.00 94.25 271 GLU A O 1
ATOM 2152 N N . ALA A 1 272 ? -1.662 -12.833 -6.004 1.00 95.69 272 ALA A N 1
ATOM 2153 C CA . ALA A 1 272 ? -2.181 -12.600 -7.349 1.00 95.69 272 ALA A CA 1
ATOM 2154 C C . ALA A 1 272 ? -1.358 -13.332 -8.425 1.00 95.69 272 ALA A C 1
ATOM 2156 O O . ALA A 1 272 ? -1.926 -13.847 -9.389 1.00 95.69 272 ALA A O 1
ATOM 2157 N N . VAL A 1 273 ? -0.034 -13.419 -8.255 1.00 96.25 273 VAL A N 1
ATOM 2158 C CA . VAL A 1 273 ? 0.841 -14.181 -9.157 1.00 96.25 273 VAL A CA 1
ATOM 2159 C C . VAL A 1 273 ? 0.598 -15.684 -9.059 1.00 96.25 273 VAL A C 1
ATOM 2161 O O . VAL A 1 273 ? 0.555 -16.345 -10.096 1.00 96.25 273 VAL A O 1
ATOM 2164 N N . GLU A 1 274 ? 0.391 -16.233 -7.860 1.00 95.12 274 GLU A N 1
ATOM 2165 C CA . GLU A 1 274 ? 0.111 -17.667 -7.673 1.00 95.12 274 GLU A CA 1
ATOM 2166 C C . GLU A 1 274 ? -1.083 -18.147 -8.507 1.00 95.12 274 GLU A C 1
ATOM 2168 O O . GLU A 1 274 ? -1.059 -19.264 -9.022 1.00 95.12 274 GLU A O 1
ATOM 2173 N N . LYS A 1 275 ? -2.087 -17.284 -8.725 1.00 94.62 275 LYS A N 1
ATOM 2174 C CA . LYS A 1 275 ? -3.271 -17.603 -9.541 1.00 94.62 275 LYS A CA 1
ATOM 2175 C C . LYS A 1 275 ? -2.925 -17.975 -10.990 1.00 94.62 275 LYS A C 1
ATOM 2177 O O . LYS A 1 275 ? -3.651 -18.755 -11.596 1.00 94.62 275 LYS A O 1
ATOM 2182 N N . PHE A 1 276 ? -1.838 -17.440 -11.558 1.00 95.06 276 PHE A N 1
ATOM 2183 C CA . PHE A 1 276 ? -1.427 -17.726 -12.945 1.00 95.06 276 PHE A CA 1
ATOM 2184 C C . PHE A 1 276 ? -0.026 -18.341 -13.082 1.00 95.06 276 PHE A C 1
ATOM 2186 O O . PHE A 1 276 ? 0.357 -18.765 -14.176 1.00 95.06 276 PHE A O 1
ATOM 2193 N N . MET A 1 277 ? 0.754 -18.381 -12.003 1.00 95.44 277 MET A N 1
ATOM 2194 C CA . MET A 1 277 ? 2.048 -19.051 -11.927 1.00 95.44 277 MET A CA 1
ATOM 2195 C C . MET A 1 277 ? 2.176 -19.795 -10.585 1.00 95.44 277 MET A C 1
ATOM 2197 O O . MET A 1 277 ? 2.909 -19.340 -9.702 1.00 95.44 277 MET A O 1
ATOM 2201 N N . PRO A 1 278 ? 1.493 -20.945 -10.425 1.00 96.06 278 PRO A N 1
ATOM 2202 C CA . PRO A 1 278 ? 1.554 -21.727 -9.195 1.00 96.06 278 PRO A CA 1
ATOM 2203 C C . PRO A 1 278 ? 2.987 -22.120 -8.807 1.00 96.06 278 PRO A C 1
ATOM 2205 O O . PRO A 1 278 ? 3.789 -22.552 -9.641 1.00 96.06 278 PRO A O 1
ATOM 2208 N N . GLY A 1 279 ? 3.313 -21.983 -7.523 1.00 93.31 279 GLY A N 1
ATOM 2209 C CA . GLY A 1 279 ? 4.638 -22.253 -6.960 1.00 93.31 279 GLY A CA 1
ATOM 2210 C C . GLY A 1 279 ? 5.615 -21.079 -7.063 1.00 93.31 279 GLY A C 1
ATOM 2211 O O . GLY A 1 279 ? 6.791 -21.235 -6.710 1.00 93.31 279 GLY A O 1
ATOM 2212 N N . PHE A 1 280 ? 5.160 -19.910 -7.523 1.00 94.00 280 PHE A N 1
ATOM 2213 C CA . PHE A 1 280 ? 5.986 -18.711 -7.650 1.00 94.00 280 PHE A CA 1
ATOM 2214 C C . PHE A 1 280 ? 6.623 -18.299 -6.316 1.00 94.00 280 PHE A C 1
ATOM 2216 O O . PHE A 1 280 ? 7.840 -18.132 -6.232 1.00 94.00 280 PHE A O 1
ATOM 2223 N N . THR A 1 281 ? 5.823 -18.193 -5.262 1.00 91.50 281 THR A N 1
ATOM 2224 C CA . THR A 1 281 ? 6.237 -17.786 -3.916 1.00 91.50 281 THR A CA 1
ATOM 2225 C C . THR A 1 281 ? 7.249 -18.778 -3.372 1.00 91.50 281 THR A C 1
ATOM 2227 O O . THR A 1 281 ? 8.368 -18.390 -3.054 1.00 91.50 281 THR A O 1
ATOM 2230 N N . LYS A 1 282 ? 6.925 -20.077 -3.392 1.00 90.75 282 LYS A N 1
ATOM 2231 C CA . LYS A 1 282 ? 7.824 -21.143 -2.917 1.00 90.75 282 LYS A CA 1
ATOM 2232 C C . LYS A 1 282 ? 9.190 -21.118 -3.613 1.00 90.75 282 LYS A C 1
ATOM 2234 O O . LYS A 1 282 ? 10.205 -21.411 -2.988 1.00 90.75 282 LYS A O 1
ATOM 2239 N N . LYS A 1 283 ? 9.219 -20.804 -4.910 1.00 91.81 283 LYS A N 1
ATOM 2240 C CA . LYS A 1 283 ? 10.438 -20.848 -5.726 1.00 91.81 283 LYS A CA 1
ATOM 2241 C C . LYS A 1 283 ? 11.258 -19.560 -5.673 1.00 91.81 283 LYS A C 1
ATOM 2243 O O . LYS A 1 283 ? 12.485 -19.622 -5.723 1.00 91.81 283 LYS A O 1
ATOM 2248 N N . TYR A 1 284 ? 10.604 -18.402 -5.634 1.00 91.50 284 TYR A N 1
ATOM 2249 C CA . TYR A 1 284 ? 11.260 -17.114 -5.874 1.00 91.50 284 TYR A CA 1
ATOM 2250 C C . TYR A 1 284 ? 11.224 -16.162 -4.678 1.00 91.50 284 TYR A C 1
ATOM 2252 O O . TYR A 1 284 ? 12.081 -15.276 -4.596 1.00 91.50 284 TYR A O 1
ATOM 2260 N N . VAL A 1 285 ? 10.281 -16.339 -3.754 1.00 88.25 285 VAL A N 1
ATOM 2261 C CA . VAL A 1 285 ? 10.103 -15.502 -2.565 1.00 88.25 285 VAL A CA 1
ATOM 2262 C C . VAL A 1 285 ? 10.709 -16.236 -1.367 1.00 88.25 285 VAL A C 1
ATOM 2264 O O . VAL A 1 285 ? 10.185 -17.233 -0.886 1.00 88.25 285 VAL A O 1
ATOM 2267 N N . LEU A 1 286 ? 11.881 -15.778 -0.920 1.00 75.94 286 LEU A N 1
ATOM 2268 C CA . LEU A 1 286 ? 12.617 -16.416 0.176 1.00 75.94 286 LEU A CA 1
ATOM 2269 C C . LEU A 1 286 ? 11.956 -16.136 1.534 1.00 75.94 286 LEU A C 1
ATOM 2271 O O . LEU A 1 286 ? 11.486 -15.023 1.778 1.00 75.94 286 LEU A O 1
ATOM 2275 N N . ASN A 1 287 ? 12.012 -17.129 2.427 1.00 57.88 287 ASN A N 1
ATOM 2276 C CA . ASN A 1 287 ? 11.420 -17.113 3.769 1.00 57.88 287 ASN A CA 1
ATOM 2277 C C . ASN A 1 287 ? 11.678 -15.791 4.519 1.00 57.88 287 ASN A C 1
ATOM 2279 O O . ASN A 1 287 ? 12.825 -15.425 4.781 1.00 57.88 287 ASN A O 1
ATOM 2283 N N . GLY A 1 288 ? 10.594 -15.084 4.858 1.00 58.38 288 GLY A N 1
ATOM 2284 C CA . GLY A 1 288 ? 10.602 -13.833 5.628 1.00 58.38 288 GLY A CA 1
ATOM 2285 C C . GLY A 1 288 ? 10.637 -12.539 4.804 1.00 58.38 288 GLY A C 1
ATOM 2286 O O . GLY A 1 288 ? 10.603 -11.457 5.383 1.00 58.38 288 GLY A O 1
ATOM 2287 N N . LYS A 1 289 ? 10.696 -12.610 3.468 1.00 65.25 289 LYS A N 1
ATOM 2288 C CA . LYS A 1 289 ? 10.585 -11.438 2.581 1.00 65.25 289 LYS A CA 1
ATOM 2289 C C . LYS A 1 289 ? 9.331 -11.551 1.727 1.00 65.25 289 LYS A C 1
ATOM 2291 O O . LYS A 1 289 ? 9.075 -12.609 1.181 1.00 65.25 289 LYS A O 1
ATOM 2296 N N . ASN A 1 290 ? 8.639 -10.438 1.487 1.00 81.88 290 ASN A N 1
ATOM 2297 C CA . ASN A 1 290 ? 7.470 -10.420 0.594 1.00 81.88 290 ASN A CA 1
ATOM 2298 C C . ASN A 1 290 ? 7.827 -10.110 -0.868 1.00 81.88 290 ASN A C 1
ATOM 2300 O O . ASN A 1 290 ? 6.950 -9.834 -1.674 1.00 81.88 290 ASN A O 1
ATOM 2304 N N . LYS A 1 291 ? 9.110 -10.165 -1.255 1.00 84.19 291 LYS A N 1
ATOM 2305 C CA . LYS A 1 291 ? 9.532 -9.915 -2.641 1.00 84.19 291 LYS A CA 1
ATOM 2306 C C . LYS A 1 291 ? 10.587 -10.908 -3.137 1.00 84.19 291 LYS A C 1
ATOM 2308 O O . LYS A 1 291 ? 11.460 -11.297 -2.353 1.00 84.19 291 LYS A O 1
ATOM 2313 N N . PRO A 1 292 ? 10.576 -11.253 -4.436 1.00 86.38 292 PRO A N 1
ATOM 2314 C CA . PRO A 1 292 ? 11.598 -12.101 -5.031 1.00 86.38 292 PRO A CA 1
ATOM 2315 C C . PRO A 1 292 ? 13.007 -11.510 -4.974 1.00 86.38 292 PRO A C 1
ATOM 2317 O O . PRO A 1 292 ? 13.205 -10.293 -5.041 1.00 86.38 292 PRO A O 1
ATOM 2320 N N . ASN A 1 293 ? 14.019 -12.377 -4.910 1.00 86.12 293 ASN A N 1
ATOM 2321 C CA . ASN A 1 293 ? 15.412 -11.933 -4.873 1.00 86.12 293 ASN A CA 1
ATOM 2322 C C . ASN A 1 293 ? 15.778 -11.107 -6.123 1.00 86.12 293 ASN A C 1
ATOM 2324 O O . ASN A 1 293 ? 15.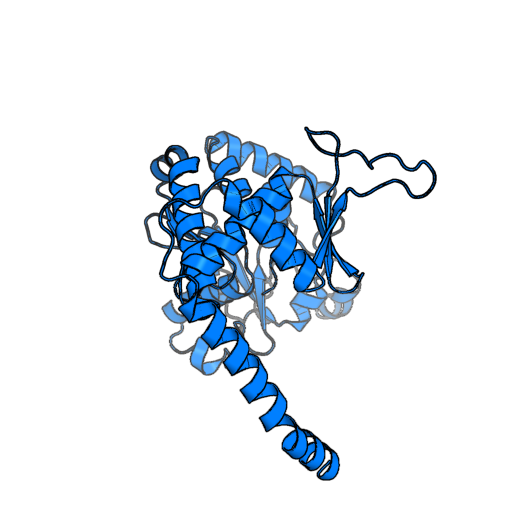540 -11.541 -7.247 1.00 86.12 293 ASN A O 1
ATOM 2328 N N . ARG A 1 294 ? 16.419 -9.944 -5.933 1.00 91.88 294 ARG A N 1
ATOM 2329 C CA . ARG A 1 294 ? 16.809 -8.976 -6.987 1.00 91.88 294 ARG A CA 1
ATOM 2330 C C . ARG A 1 294 ? 15.649 -8.302 -7.734 1.00 91.88 294 ARG A C 1
ATOM 2332 O O . ARG A 1 294 ? 15.916 -7.539 -8.670 1.00 91.88 294 ARG A O 1
ATOM 2339 N N . TYR A 1 295 ? 14.408 -8.536 -7.319 1.00 95.44 295 TYR A N 1
ATOM 2340 C CA . TYR A 1 295 ? 13.233 -7.831 -7.815 1.00 95.44 295 TYR A CA 1
ATOM 2341 C C . TYR A 1 295 ? 12.553 -7.051 -6.689 1.00 95.44 295 TYR A C 1
ATOM 2343 O O . TYR A 1 295 ? 12.828 -7.223 -5.499 1.00 95.44 295 TYR A O 1
ATOM 2351 N N . THR A 1 296 ? 11.701 -6.116 -7.073 1.00 95.31 296 THR A N 1
ATOM 2352 C CA . THR A 1 296 ? 10.838 -5.379 -6.163 1.00 95.31 296 THR A CA 1
ATOM 2353 C C . THR A 1 296 ? 9.515 -5.132 -6.851 1.00 95.31 296 THR A C 1
ATOM 2355 O O . THR A 1 296 ? 9.478 -4.882 -8.056 1.00 95.31 296 THR A O 1
ATOM 2358 N N . TRP A 1 297 ? 8.446 -5.215 -6.078 1.00 97.06 297 TRP A N 1
ATOM 2359 C CA . TRP A 1 297 ? 7.153 -4.717 -6.496 1.00 97.06 297 TRP A CA 1
ATOM 2360 C C . TRP A 1 297 ? 7.218 -3.186 -6.531 1.00 97.06 297 TRP A C 1
ATOM 2362 O O . TRP A 1 297 ? 7.705 -2.553 -5.591 1.00 97.06 297 TRP A O 1
ATOM 2372 N N . HIS A 1 298 ? 6.836 -2.630 -7.674 1.00 97.25 298 HIS A N 1
ATOM 2373 C CA . HIS A 1 298 ? 6.803 -1.210 -7.999 1.00 97.25 298 HIS A CA 1
ATOM 2374 C C . HIS A 1 298 ? 5.342 -0.783 -8.080 1.00 97.25 298 HIS A C 1
ATOM 2376 O O . HIS A 1 298 ? 4.619 -1.265 -8.952 1.00 97.25 298 HIS A O 1
ATOM 2382 N N . HIS A 1 299 ? 4.915 0.087 -7.167 1.00 96.31 299 HIS A N 1
ATOM 2383 C CA . HIS A 1 299 ? 3.576 0.669 -7.190 1.00 96.31 299 HIS A CA 1
ATOM 2384 C C . HIS A 1 299 ? 3.465 1.692 -8.315 1.00 96.31 299 HIS A C 1
ATOM 2386 O O . HIS A 1 299 ? 4.243 2.652 -8.367 1.00 96.31 299 HIS A O 1
ATOM 2392 N N . MET A 1 300 ? 2.468 1.522 -9.179 1.00 95.75 300 MET A N 1
ATOM 2393 C CA . MET A 1 300 ? 2.145 2.514 -10.195 1.00 95.75 300 MET A CA 1
ATOM 2394 C C . MET A 1 300 ? 1.436 3.724 -9.577 1.00 95.75 300 MET A C 1
ATOM 2396 O O . MET A 1 300 ? 1.158 3.779 -8.378 1.00 95.75 300 MET A O 1
ATOM 2400 N N . ASP A 1 301 ? 1.210 4.749 -10.390 1.00 93.50 301 ASP A N 1
ATOM 2401 C CA . ASP A 1 301 ? 0.518 5.974 -10.001 1.00 93.50 301 ASP A CA 1
ATOM 2402 C C . ASP A 1 301 ? -0.941 5.991 -10.458 1.00 93.50 301 ASP A C 1
ATOM 2404 O O . ASP A 1 301 ? -1.510 7.066 -10.584 1.00 93.50 301 ASP A O 1
ATOM 2408 N N . ASP A 1 302 ? -1.561 4.837 -10.685 1.00 93.38 302 ASP A N 1
ATOM 2409 C CA . ASP A 1 302 ? -2.942 4.693 -11.155 1.00 93.38 302 ASP A CA 1
ATOM 2410 C C . ASP A 1 302 ? -3.930 4.329 -10.038 1.00 93.38 302 ASP A C 1
ATOM 2412 O O . ASP A 1 302 ? -5.006 3.821 -10.327 1.00 93.38 302 ASP A O 1
ATOM 2416 N N . TYR A 1 303 ? -3.584 4.639 -8.779 1.00 94.44 303 TYR A N 1
ATOM 2417 C CA . TYR A 1 303 ? -4.474 4.451 -7.630 1.00 94.44 303 TYR A CA 1
ATOM 2418 C C . TYR A 1 303 ? -5.859 5.059 -7.882 1.00 94.44 303 TYR A C 1
ATOM 2420 O O . TYR A 1 303 ? -5.946 6.229 -8.298 1.00 94.44 303 TYR A O 1
ATOM 2428 N N . ASP A 1 304 ? -6.889 4.269 -7.600 1.00 93.75 304 ASP A N 1
ATOM 2429 C CA . ASP A 1 304 ? -8.300 4.641 -7.619 1.00 93.75 304 ASP A CA 1
ATOM 2430 C C . ASP A 1 304 ? -8.805 4.816 -6.171 1.00 93.75 304 ASP A C 1
ATOM 2432 O O . ASP A 1 304 ? -8.785 3.860 -5.394 1.00 93.75 304 ASP A O 1
ATOM 2436 N N . PRO A 1 305 ? -9.248 6.024 -5.772 1.00 93.81 305 PRO A N 1
ATOM 2437 C CA . PRO A 1 305 ? -9.671 6.303 -4.403 1.00 93.81 305 PRO A CA 1
ATOM 2438 C C . PRO A 1 305 ? -11.019 5.678 -4.024 1.00 93.81 305 PRO A C 1
ATOM 2440 O O . PRO A 1 305 ? -11.341 5.686 -2.838 1.00 93.81 305 PRO A O 1
ATOM 2443 N N . ILE A 1 306 ? -11.796 5.176 -4.992 1.00 93.19 306 ILE A N 1
ATOM 2444 C CA . ILE A 1 306 ? -13.093 4.533 -4.750 1.00 93.19 306 ILE A CA 1
ATOM 2445 C C . ILE A 1 306 ? -12.907 3.040 -4.507 1.00 93.19 306 ILE A C 1
ATOM 2447 O O . ILE A 1 306 ? -13.436 2.498 -3.543 1.00 93.19 306 ILE A O 1
ATOM 2451 N N . THR A 1 307 ? -12.144 2.382 -5.377 1.00 92.56 307 THR A N 1
ATOM 2452 C CA . THR A 1 307 ? -11.943 0.926 -5.319 1.00 92.56 307 THR A CA 1
ATOM 2453 C C . THR A 1 307 ? -10.720 0.520 -4.497 1.00 92.56 307 THR A C 1
ATOM 2455 O O . THR A 1 307 ? -10.581 -0.643 -4.128 1.00 92.56 307 THR A O 1
ATOM 2458 N N . GLY A 1 308 ? -9.806 1.456 -4.227 1.00 93.50 308 GLY A N 1
ATOM 2459 C CA . GLY A 1 308 ? -8.518 1.185 -3.585 1.00 93.50 308 GLY A CA 1
ATOM 2460 C C . GLY A 1 308 ? -7.510 0.485 -4.502 1.00 93.50 308 GLY A C 1
ATOM 2461 O O . GLY A 1 308 ? -6.408 0.149 -4.060 1.00 93.50 308 GLY A O 1
ATOM 2462 N N . GLU A 1 309 ? -7.852 0.240 -5.770 1.00 95.75 309 GLU A N 1
ATOM 2463 C CA . GLU A 1 309 ? -7.005 -0.518 -6.684 1.00 95.75 309 GLU A CA 1
ATOM 2464 C C . GLU A 1 309 ? -5.788 0.273 -7.177 1.00 95.75 309 GLU A C 1
ATOM 2466 O O . GLU A 1 309 ? -5.854 1.474 -7.430 1.00 95.75 309 GLU A O 1
ATOM 2471 N N . CYS A 1 310 ? -4.677 -0.429 -7.403 1.00 95.62 310 CYS A N 1
ATOM 2472 C CA . CYS A 1 310 ? -3.483 0.081 -8.074 1.00 95.62 310 CYS A CA 1
ATOM 2473 C C . CYS A 1 310 ? -2.806 -1.021 -8.896 1.00 95.62 310 CYS A C 1
ATOM 2475 O O . CYS A 1 310 ? -2.835 -2.201 -8.525 1.00 95.62 310 CYS A O 1
ATOM 2477 N N . THR A 1 311 ? -2.144 -0.636 -9.989 1.00 97.00 311 THR A N 1
ATOM 2478 C CA . THR A 1 311 ? -1.260 -1.531 -10.735 1.00 97.00 311 THR A CA 1
ATOM 2479 C C . THR A 1 311 ? 0.108 -1.662 -10.056 1.00 97.00 311 THR A C 1
ATOM 2481 O O . THR A 1 311 ? 0.727 -0.703 -9.600 1.00 97.00 311 THR A O 1
ATOM 2484 N N . MET A 1 312 ? 0.635 -2.878 -10.063 1.00 97.62 312 MET A N 1
ATOM 2485 C CA . MET A 1 312 ? 1.913 -3.278 -9.501 1.00 97.62 312 MET A CA 1
ATOM 2486 C C . MET A 1 312 ? 2.770 -3.912 -10.596 1.00 97.62 312 MET A C 1
ATOM 2488 O O . MET A 1 312 ? 2.301 -4.738 -11.389 1.00 97.62 312 MET A O 1
ATOM 2492 N N . GLN A 1 313 ? 4.048 -3.536 -10.639 1.00 98.12 313 GLN A N 1
ATOM 2493 C CA . GLN A 1 313 ? 5.021 -4.098 -11.574 1.00 98.12 313 GLN A CA 1
ATOM 2494 C C . GLN A 1 313 ? 6.146 -4.810 -10.816 1.00 98.12 313 GLN A C 1
ATOM 2496 O O . GLN A 1 313 ? 6.798 -4.209 -9.966 1.00 98.12 313 GLN A O 1
ATOM 2501 N N . LEU A 1 314 ? 6.430 -6.077 -11.122 1.00 97.94 314 LEU A N 1
ATOM 2502 C CA . LEU A 1 314 ? 7.581 -6.778 -10.546 1.00 97.94 314 LEU A CA 1
ATOM 2503 C C . LEU A 1 314 ? 8.834 -6.503 -11.377 1.00 97.94 314 LEU A C 1
ATOM 2505 O O . LEU A 1 314 ? 9.034 -7.081 -12.447 1.00 97.94 314 LEU A O 1
ATOM 2509 N N . VAL A 1 315 ? 9.697 -5.626 -10.868 1.00 98.00 315 VAL A N 1
ATOM 2510 C CA . VAL A 1 315 ? 10.803 -5.027 -11.628 1.00 98.00 315 VAL A CA 1
ATOM 2511 C C . VAL A 1 315 ? 12.147 -5.360 -10.991 1.00 98.00 315 VAL A C 1
ATOM 2513 O O . VAL A 1 315 ? 12.273 -5.442 -9.768 1.00 98.00 315 VAL A O 1
ATOM 2516 N N . LYS A 1 316 ? 13.198 -5.520 -11.804 1.00 97.50 316 LYS A N 1
ATOM 2517 C CA . LYS A 1 316 ? 14.580 -5.650 -11.313 1.00 97.50 316 LYS A CA 1
ATOM 2518 C C . LYS A 1 316 ? 14.924 -4.481 -10.379 1.00 97.50 316 LYS A C 1
ATOM 2520 O O . LYS A 1 316 ? 14.938 -3.322 -10.797 1.00 97.50 316 LYS A O 1
ATOM 2525 N N . THR A 1 317 ? 15.311 -4.774 -9.135 1.00 96.00 317 THR A N 1
ATOM 2526 C CA . THR A 1 317 ? 15.551 -3.754 -8.095 1.00 96.00 317 THR A CA 1
ATOM 2527 C C . THR A 1 317 ? 16.561 -2.697 -8.546 1.00 96.00 317 THR A C 1
ATOM 2529 O O . THR A 1 317 ? 16.380 -1.517 -8.279 1.00 96.00 317 THR A O 1
ATOM 2532 N N . LYS A 1 318 ? 17.610 -3.094 -9.284 1.00 95.81 318 LYS A N 1
ATOM 2533 C CA . LYS A 1 318 ? 18.658 -2.167 -9.745 1.00 95.81 318 LYS A CA 1
ATOM 2534 C C . LYS A 1 318 ? 18.123 -1.041 -10.638 1.00 95.81 318 LYS A C 1
ATOM 2536 O O . LYS A 1 318 ? 18.552 0.096 -10.465 1.00 95.81 318 LYS A O 1
ATOM 2541 N N . ILE A 1 319 ? 17.234 -1.340 -11.592 1.00 96.75 319 ILE A N 1
ATOM 2542 C CA . ILE A 1 319 ? 16.681 -0.298 -12.472 1.00 96.75 319 ILE A CA 1
ATOM 2543 C C . ILE A 1 319 ? 15.608 0.512 -11.746 1.00 96.75 319 ILE A C 1
ATOM 2545 O O . ILE A 1 319 ? 15.617 1.732 -11.849 1.00 96.75 319 ILE A O 1
ATOM 2549 N N . HIS A 1 320 ? 14.773 -0.135 -10.929 1.00 96.62 320 HIS A N 1
ATOM 2550 C CA . HIS A 1 320 ? 13.795 0.556 -10.092 1.00 96.62 320 HIS A CA 1
ATOM 2551 C C . HIS A 1 320 ? 14.466 1.613 -9.196 1.00 96.62 320 HIS A C 1
ATOM 2553 O O . HIS A 1 320 ? 14.083 2.781 -9.212 1.00 96.62 320 HIS A O 1
ATOM 2559 N N . THR A 1 321 ? 15.552 1.246 -8.506 1.00 96.19 321 THR A N 1
ATOM 2560 C CA . THR A 1 321 ? 16.329 2.188 -7.686 1.00 96.19 321 THR A CA 1
ATOM 2561 C C . THR A 1 321 ? 16.970 3.298 -8.523 1.00 96.19 321 THR A C 1
ATOM 2563 O O . THR A 1 321 ? 17.011 4.454 -8.101 1.00 96.19 321 THR A O 1
ATOM 2566 N N . ALA A 1 322 ? 17.425 2.990 -9.741 1.00 96.12 322 ALA A N 1
ATOM 2567 C CA . ALA A 1 322 ? 17.943 4.001 -10.660 1.00 96.12 322 ALA A CA 1
ATOM 2568 C C . ALA A 1 322 ? 16.871 5.013 -11.105 1.00 96.12 322 ALA A C 1
ATOM 2570 O O . ALA A 1 322 ? 17.243 6.101 -11.547 1.00 96.12 322 ALA A O 1
ATOM 2571 N N . CYS A 1 323 ? 15.581 4.712 -10.935 1.00 95.62 323 CYS A N 1
ATOM 2572 C CA . CYS A 1 323 ? 14.460 5.597 -11.242 1.00 95.62 323 CYS A CA 1
ATOM 2573 C C . CYS A 1 323 ? 13.979 6.463 -10.062 1.00 95.62 323 CYS A C 1
ATOM 2575 O O . CYS A 1 323 ? 13.048 7.233 -10.249 1.00 95.62 323 CYS A O 1
ATOM 2577 N N . PHE A 1 324 ? 14.579 6.405 -8.866 1.00 93.44 324 PHE A N 1
ATOM 2578 C CA . PHE A 1 324 ? 14.188 7.307 -7.764 1.00 93.44 324 PHE A CA 1
ATOM 2579 C C . PHE A 1 324 ? 14.644 8.765 -7.972 1.00 93.44 324 PHE A C 1
ATOM 2581 O O . PHE A 1 324 ? 15.731 8.973 -8.493 1.00 93.44 324 PHE A O 1
ATOM 2588 N N . PRO A 1 325 ? 13.927 9.790 -7.498 1.00 93.06 325 PRO A N 1
ATOM 2589 C CA . PRO A 1 325 ? 12.642 9.701 -6.823 1.00 93.06 325 PRO A CA 1
ATOM 2590 C C . PRO A 1 325 ? 11.505 9.433 -7.818 1.00 93.06 325 PRO A C 1
ATOM 2592 O O . PRO A 1 325 ? 11.607 9.748 -9.002 1.00 93.06 325 PRO A O 1
ATOM 2595 N N . HIS A 1 326 ? 10.448 8.806 -7.317 1.00 92.88 326 HIS A N 1
ATOM 2596 C CA . HIS A 1 326 ? 9.159 8.674 -7.986 1.00 92.88 326 HIS A CA 1
ATOM 2597 C C . HIS A 1 326 ? 8.063 8.493 -6.930 1.00 92.88 326 HIS A C 1
ATOM 2599 O O . HIS A 1 326 ? 8.364 8.136 -5.784 1.00 92.88 326 HIS A O 1
ATOM 2605 N N . LYS A 1 327 ? 6.803 8.718 -7.313 1.00 91.00 327 LYS A N 1
ATOM 2606 C CA . LYS A 1 327 ? 5.658 8.678 -6.395 1.00 91.00 327 LYS A CA 1
ATOM 2607 C C . LYS A 1 327 ? 4.530 7.797 -6.941 1.00 91.00 327 LYS A C 1
ATOM 2609 O O . LYS A 1 327 ? 3.737 8.248 -7.755 1.00 91.00 327 LYS A O 1
ATOM 2614 N N . GLY A 1 328 ? 4.492 6.544 -6.490 1.00 91.88 328 GLY A N 1
ATOM 2615 C CA . GLY A 1 328 ? 3.387 5.612 -6.755 1.00 91.88 328 GLY A CA 1
ATOM 2616 C C . GLY A 1 328 ? 2.262 5.721 -5.722 1.00 91.88 328 GLY A C 1
ATOM 2617 O O . GLY A 1 328 ? 2.274 6.629 -4.885 1.00 91.88 328 GLY A O 1
ATOM 2618 N N . ALA A 1 329 ? 1.332 4.762 -5.742 1.00 92.88 329 ALA A N 1
ATOM 2619 C CA . ALA A 1 329 ? 0.137 4.736 -4.894 1.00 92.88 329 ALA A CA 1
ATOM 2620 C C . ALA A 1 329 ? 0.368 5.064 -3.408 1.00 92.88 329 ALA A C 1
ATOM 2622 O O . ALA A 1 329 ? -0.345 5.933 -2.915 1.00 92.88 329 ALA A O 1
ATOM 2623 N N . PRO A 1 330 ? 1.388 4.530 -2.700 1.00 90.88 330 PRO A N 1
ATOM 2624 C CA . PRO A 1 330 ? 1.604 4.888 -1.296 1.00 90.88 330 PRO A CA 1
ATOM 2625 C C . PRO A 1 330 ? 1.810 6.392 -1.066 1.00 90.88 330 PRO A C 1
ATOM 2627 O O . PRO A 1 330 ? 1.312 6.951 -0.097 1.00 90.88 330 PRO A O 1
ATOM 2630 N N . GLY A 1 331 ? 2.515 7.073 -1.976 1.00 90.69 331 GLY A N 1
ATOM 2631 C CA . GLY A 1 331 ? 2.709 8.519 -1.870 1.00 90.69 331 GLY A CA 1
ATOM 2632 C C . GLY A 1 331 ? 1.513 9.333 -2.372 1.00 90.69 331 GLY A C 1
ATOM 2633 O O . GLY A 1 331 ? 1.397 10.504 -2.027 1.00 90.69 331 GLY A O 1
ATOM 2634 N N . ILE A 1 332 ? 0.628 8.741 -3.177 1.00 91.31 332 ILE A N 1
ATOM 2635 C CA . ILE A 1 332 ? -0.653 9.346 -3.568 1.00 91.31 332 ILE A CA 1
ATOM 2636 C C . ILE A 1 332 ? -1.652 9.259 -2.408 1.00 91.31 332 ILE A C 1
ATOM 2638 O O . ILE A 1 332 ? -2.304 10.253 -2.101 1.00 91.31 332 ILE A O 1
ATOM 2642 N N . ILE A 1 333 ? -1.717 8.112 -1.728 1.00 91.94 333 ILE A N 1
ATOM 2643 C CA . ILE A 1 333 ? -2.503 7.903 -0.504 1.00 91.94 333 ILE A CA 1
ATOM 2644 C C . ILE A 1 333 ? -2.079 8.912 0.565 1.00 91.94 333 ILE A C 1
ATOM 2646 O O . ILE A 1 333 ? -2.929 9.589 1.138 1.00 91.94 333 ILE A O 1
ATOM 2650 N N . GLU A 1 334 ? -0.771 9.090 0.767 1.00 91.69 334 GLU A N 1
ATOM 2651 C CA . GLU A 1 334 ? -0.238 10.091 1.695 1.00 91.69 334 GLU A CA 1
ATOM 2652 C C . GLU A 1 334 ? -0.713 11.507 1.360 1.00 91.69 334 GLU A C 1
ATOM 2654 O O . GLU A 1 334 ? -1.189 12.220 2.241 1.00 91.69 334 GLU A O 1
ATOM 2659 N N . LEU A 1 335 ? -0.651 11.905 0.086 1.00 90.69 335 LEU A N 1
ATOM 2660 C CA . LEU A 1 335 ? -1.116 13.223 -0.348 1.00 90.69 335 LEU A CA 1
ATOM 2661 C C . LEU A 1 335 ? -2.629 13.411 -0.186 1.00 90.69 335 LEU A C 1
ATOM 2663 O O . LEU A 1 335 ? -3.076 14.513 0.121 1.00 90.69 335 LEU A O 1
ATOM 2667 N N . PHE A 1 336 ? -3.418 12.369 -0.446 1.00 93.06 336 PHE A N 1
ATOM 2668 C CA . PHE A 1 336 ? -4.872 12.487 -0.510 1.00 93.06 336 PHE A CA 1
ATOM 2669 C C . PHE A 1 336 ? -5.565 12.314 0.844 1.00 93.06 336 PHE A C 1
ATOM 2671 O O . PHE A 1 336 ? -6.499 13.059 1.163 1.00 93.06 336 PHE A O 1
ATOM 2678 N N . PHE A 1 337 ? -5.113 11.338 1.631 1.00 91.94 337 PHE A N 1
ATOM 2679 C CA . PHE A 1 337 ? -5.679 11.006 2.937 1.00 91.94 337 PHE A CA 1
ATOM 2680 C C . PHE A 1 337 ? -4.884 11.604 4.104 1.00 91.94 337 PHE A C 1
ATOM 2682 O O . PHE A 1 337 ? -5.378 11.624 5.228 1.00 91.94 337 PHE A O 1
ATOM 2689 N N . GLY A 1 338 ? -3.655 12.085 3.878 1.00 90.62 338 GLY A N 1
ATOM 2690 C CA . GLY A 1 338 ? -2.777 12.528 4.967 1.00 90.62 338 GLY A CA 1
ATOM 2691 C C . GLY A 1 338 ? -2.282 11.365 5.833 1.00 90.62 338 GLY A C 1
ATOM 2692 O O . GLY A 1 338 ? -2.078 11.533 7.041 1.00 90.62 338 GLY A O 1
ATOM 2693 N N . ILE A 1 339 ? -2.151 10.178 5.233 1.00 88.56 339 ILE A N 1
ATOM 2694 C CA . ILE A 1 339 ? -1.750 8.939 5.903 1.00 88.56 339 ILE A CA 1
ATOM 2695 C C . ILE A 1 339 ? -0.325 8.585 5.492 1.00 88.56 339 ILE A C 1
ATOM 2697 O O . ILE A 1 339 ? -0.039 8.354 4.318 1.00 88.56 339 ILE A O 1
ATOM 2701 N N . ALA A 1 340 ? 0.583 8.565 6.463 1.00 82.00 340 ALA A N 1
ATOM 2702 C CA . ALA A 1 340 ? 1.987 8.306 6.192 1.00 82.00 340 ALA A CA 1
ATOM 2703 C C . ALA A 1 340 ? 2.200 6.863 5.721 1.00 82.00 340 ALA A C 1
ATOM 2705 O O . ALA A 1 340 ? 1.616 5.916 6.245 1.00 82.00 340 ALA A O 1
ATOM 2706 N N . ARG A 1 341 ? 3.110 6.690 4.760 1.00 73.75 341 ARG A N 1
ATOM 2707 C CA . ARG A 1 341 ? 3.507 5.364 4.284 1.00 73.75 341 ARG A CA 1
ATOM 2708 C C . ARG A 1 341 ? 4.134 4.549 5.415 1.00 73.75 341 ARG A C 1
ATOM 2710 O O . ARG A 1 341 ? 5.211 4.898 5.905 1.00 73.75 341 ARG A O 1
ATOM 2717 N N . SER A 1 342 ? 3.531 3.407 5.732 1.00 73.06 342 SER A N 1
ATOM 2718 C CA . SER A 1 342 ? 4.122 2.427 6.638 1.00 73.06 342 SER A CA 1
ATOM 2719 C C . SER A 1 342 ? 5.052 1.487 5.871 1.00 73.06 342 SER A C 1
ATOM 2721 O O . SER A 1 342 ? 4.639 0.750 4.971 1.00 73.06 342 SER A O 1
ATOM 2723 N N . LYS A 1 343 ? 6.337 1.524 6.226 1.00 60.72 343 LYS A N 1
ATOM 2724 C CA . LYS A 1 343 ? 7.311 0.503 5.837 1.00 60.72 343 LYS A CA 1
ATOM 2725 C C . LYS A 1 343 ? 7.374 -0.451 7.019 1.00 60.72 343 LYS A C 1
ATOM 2727 O O . LYS A 1 343 ? 7.883 -0.051 8.059 1.00 60.72 343 LYS A O 1
ATOM 2732 N N . SER A 1 344 ? 6.778 -1.631 6.870 1.00 44.31 344 SER A N 1
ATOM 2733 C CA . SER A 1 344 ? 6.803 -2.709 7.869 1.00 44.31 344 SER A CA 1
ATOM 2734 C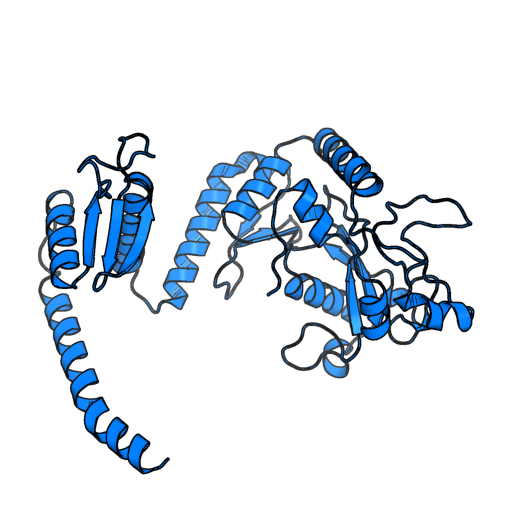 C . SER A 1 344 ? 8.167 -2.884 8.527 1.00 44.31 344 SER A C 1
ATOM 2736 O O . SER A 1 344 ? 9.150 -2.952 7.741 1.00 44.31 344 SER A O 1
#

Secondary structure (DSSP, 8-state):
-HHHHHHHHHHHHHHHHHHHHHHHHHHHHTTS-S--SSHHHHHHHHHHHHTTEEEEE-B-TTT-PBPP-STTS--EEEEETTEEEEEE-HHHHHHHHHHHHHHHHT-S-HHHHHHHHHHHHHHHHHHHTHHHHHHHT-EEEPPTT-SS-EEEE-TT--EEEEE-HHHHHHHHHHHTS-HHHHHHHHHHHHHHHHHH-TTS--TT-GGGHHHHTTT--PEETTEETTEE-S---SEE-TT-GGGBGGG-GGGG-EEEE--SBHHHHHHHHHHHHHTTSTTHHHHHS-TT-SS-TTEEEEE-S---TTT-EEEEEEEEHHHHHHT-S---HHHHHHHHH--PPB--

pLDDT: mean 74.43, std 23.83, range [29.59, 98.12]